Protein AF-A0A7S1WPF3-F1 (afdb_monomer_lite)

Sequence (287 aa):
RIVKAELFRTFATLKGFSKMAPYTVVEWQLANQPQREAARTSTDRRPGLSFQWHHTCREQPFPGENADTKVTFTVCNERLLGRWASPTVCGTACVPLDELLEGCKLPSGEISVRRARTLDLTLQKKTEDTGVLTIQAMIVRHETFFKDQREHLPLTQVDPEMFEKDVKRLGVSGGTAPFFRLQLRPEAVEGRSKDYFIGKDLSHARDEVDFYEHVLRSGRQPSGGGLDGLNRFMFHYAGVMSCEVEGSGRLDLLVMQNLRDKCEKLRMVDIKIGQQTAAAGWQGKSR

Foldseek 3Di:
DWFKKAWPDAPAPDVPPRFWFKKKWKWKDWAPDDIDTQDIFGTDRDDDRMGGGHDDTDDDDDPDPPGQMKMKMWMWTDHPPDDPDDTHTQFMFMDGVCVLCPVVDDDPDDFDWAKDDWDWTFGDDPHDGTIITIDIDIDTPPPVLDPPPPVPDPWQEDDLVQWDQAWEWDPDDPADWTKTFTFGDPVNPPVFHRRFKIWTFCVRCVLPRSVVVVLVVVCPDPPPDDCNVVSVVDWDWNTWYWHQYPPPGTTITGITTDQCGVHPDGDDDQDQDDPDRDDDPPPPRDD

Structure (mmCIF, N/CA/C/O backbone):
data_AF-A0A7S1WPF3-F1
#
_entry.id   AF-A0A7S1WPF3-F1
#
loop_
_atom_site.group_PDB
_atom_site.id
_atom_site.type_symbol
_atom_site.label_atom_id
_atom_site.label_alt_id
_atom_site.label_comp_id
_atom_site.label_asym_id
_atom_site.label_entity_id
_atom_site.label_seq_id
_atom_site.pdbx_PDB_ins_code
_atom_site.Cartn_x
_atom_site.Cartn_y
_atom_site.Cartn_z
_atom_site.occupancy
_atom_site.B_iso_or_equiv
_atom_site.auth_seq_id
_atom_site.auth_comp_id
_atom_site.auth_asym_id
_atom_site.auth_atom_id
_atom_site.pdbx_PDB_model_num
ATOM 1 N N . ARG A 1 1 ? -6.771 -4.526 7.602 1.00 93.38 1 ARG A N 1
ATOM 2 C CA . ARG A 1 1 ? -7.652 -3.549 6.917 1.00 93.38 1 ARG A CA 1
ATOM 3 C C . ARG A 1 1 ? -8.835 -3.239 7.819 1.00 93.38 1 ARG A C 1
ATOM 5 O O . ARG A 1 1 ? -9.475 -4.165 8.296 1.00 93.38 1 ARG A O 1
ATOM 12 N N . ILE A 1 2 ? -9.123 -1.963 8.041 1.00 97.31 2 ILE A N 1
ATOM 13 C CA . ILE A 1 2 ? -10.269 -1.474 8.811 1.00 97.31 2 ILE A CA 1
ATOM 14 C C . ILE A 1 2 ? -11.332 -1.060 7.797 1.00 97.31 2 ILE A C 1
ATOM 16 O O . ILE A 1 2 ? -11.085 -0.179 6.969 1.00 97.31 2 ILE A O 1
ATOM 20 N N . VAL A 1 3 ? -12.479 -1.735 7.795 1.00 96.88 3 VAL A N 1
ATOM 21 C CA . VAL A 1 3 ? -13.506 -1.546 6.764 1.00 96.88 3 VAL A CA 1
ATOM 22 C C . VAL A 1 3 ? -14.441 -0.416 7.176 1.00 96.88 3 VAL A C 1
ATOM 24 O O . VAL A 1 3 ? -14.459 0.630 6.521 1.00 96.88 3 VAL A O 1
ATOM 27 N N . LYS A 1 4 ? -15.166 -0.616 8.279 1.00 98.12 4 LYS A N 1
ATOM 28 C CA . LYS A 1 4 ? -16.195 0.293 8.790 1.00 98.12 4 LYS A CA 1
ATOM 29 C C . LYS A 1 4 ? -16.381 0.137 10.301 1.00 98.12 4 LYS A C 1
ATOM 31 O O . LYS A 1 4 ? -15.931 -0.857 10.862 1.00 98.12 4 LYS A O 1
ATOM 36 N N . ALA A 1 5 ? -17.060 1.090 10.929 1.00 98.50 5 ALA A N 1
ATOM 37 C CA . ALA A 1 5 ? -17.615 0.951 12.273 1.00 98.50 5 ALA A CA 1
ATOM 38 C C . ALA A 1 5 ? -19.062 1.440 12.309 1.00 98.50 5 ALA A C 1
ATOM 40 O O . ALA A 1 5 ? -19.401 2.421 11.646 1.00 98.50 5 ALA A O 1
ATOM 41 N N . GLU A 1 6 ? -19.879 0.801 13.135 1.00 98.38 6 GLU A N 1
ATOM 42 C CA . GLU A 1 6 ? -21.254 1.194 13.434 1.00 98.38 6 GLU A CA 1
ATOM 43 C C . GLU A 1 6 ? -21.379 1.396 14.945 1.00 98.38 6 GLU A C 1
ATOM 45 O O . GLU A 1 6 ? -21.259 0.448 15.714 1.00 98.38 6 GLU A O 1
ATOM 50 N N . LEU A 1 7 ? -21.558 2.640 15.391 1.00 98.00 7 LEU A N 1
ATOM 51 C CA . LEU A 1 7 ? -21.696 2.979 16.808 1.00 98.00 7 LEU A CA 1
ATOM 52 C C . LEU A 1 7 ? -23.170 2.974 17.221 1.00 98.00 7 LEU A C 1
ATOM 54 O O . LEU A 1 7 ? -24.036 3.425 16.478 1.00 98.00 7 LEU A O 1
ATOM 58 N N . PHE A 1 8 ? -23.466 2.538 18.442 1.00 97.75 8 PHE A N 1
ATOM 59 C CA . PHE A 1 8 ? -24.845 2.480 18.946 1.00 97.75 8 PHE A CA 1
ATOM 60 C C . PHE A 1 8 ? -25.354 3.824 19.475 1.00 97.75 8 PHE A C 1
ATOM 62 O O . PHE A 1 8 ? -26.551 4.011 19.681 1.00 97.75 8 PHE A O 1
ATOM 69 N N . ARG A 1 9 ? -24.452 4.786 19.699 1.00 94.81 9 ARG A N 1
ATOM 70 C CA . ARG A 1 9 ? -24.786 6.122 20.201 1.00 94.81 9 ARG A CA 1
ATOM 71 C C . ARG A 1 9 ? -23.762 7.165 19.782 1.00 94.81 9 ARG A C 1
ATOM 73 O O . ARG A 1 9 ? -22.643 6.849 19.379 1.00 94.81 9 ARG A O 1
ATOM 80 N N . THR A 1 10 ? -24.140 8.431 19.933 1.00 93.19 10 THR A N 1
ATOM 81 C CA . THR A 1 10 ? -23.219 9.555 19.756 1.00 93.19 10 THR A CA 1
ATOM 82 C C . THR A 1 10 ? -22.285 9.711 20.957 1.00 93.19 10 THR A C 1
ATOM 84 O O . THR A 1 10 ? -22.685 9.538 22.107 1.00 93.19 10 THR A O 1
ATOM 87 N N . PHE A 1 11 ? -21.040 10.089 20.677 1.00 91.00 11 PHE A N 1
ATOM 88 C CA . PHE A 1 11 ? -20.028 10.482 21.662 1.00 91.00 11 PHE A CA 1
ATOM 89 C C . PHE A 1 11 ? -19.613 11.952 21.483 1.00 91.00 11 PHE A C 1
ATOM 91 O O . PHE A 1 11 ? -18.536 12.365 21.924 1.00 91.00 11 PHE A O 1
ATOM 98 N N . ALA A 1 12 ? -20.450 12.752 20.815 1.00 84.81 12 ALA A N 1
ATOM 99 C CA . ALA A 1 12 ? -20.234 14.182 20.669 1.00 84.81 12 ALA A CA 1
ATOM 100 C C . ALA A 1 12 ? -20.426 14.877 22.026 1.00 84.81 12 ALA A C 1
ATOM 102 O O . ALA A 1 12 ? -21.453 14.727 22.684 1.00 84.81 12 ALA A O 1
ATOM 103 N N . THR A 1 13 ? -19.425 15.638 22.463 1.00 72.56 13 THR A N 1
ATOM 104 C CA . THR A 1 13 ? -19.404 16.258 23.798 1.00 72.56 13 THR A CA 1
ATOM 105 C C . THR A 1 13 ? -20.271 17.510 23.924 1.00 72.56 13 THR A C 1
ATOM 107 O O . THR A 1 13 ? -20.600 17.903 25.039 1.00 72.56 13 THR A O 1
ATOM 110 N N . LEU A 1 14 ? -20.643 18.151 22.813 1.00 72.56 14 LEU A N 1
ATOM 111 C CA . LEU A 1 14 ? -21.464 19.363 22.817 1.00 72.56 14 LEU A CA 1
ATOM 112 C C . LEU A 1 14 ? -22.907 19.011 22.451 1.00 72.56 14 LEU A C 1
ATOM 114 O O . LEU A 1 14 ? -23.206 18.689 21.299 1.00 72.56 14 LEU A O 1
ATOM 118 N N .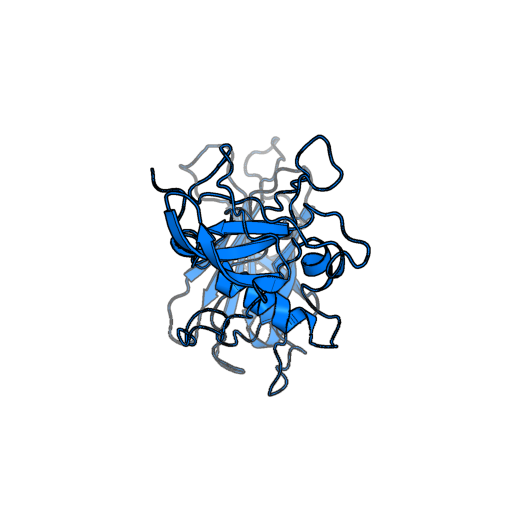 LYS A 1 15 ? -23.807 19.094 23.440 1.00 62.09 15 LYS A N 1
ATOM 119 C CA . LYS A 1 15 ? -25.258 18.998 23.221 1.00 62.09 15 LYS A CA 1
ATOM 120 C C . LYS A 1 15 ? -25.657 20.020 22.146 1.00 62.09 15 LYS A C 1
ATOM 122 O O . LYS A 1 15 ? -25.444 21.212 22.330 1.00 62.09 15 LYS A O 1
ATOM 127 N N . GLY A 1 16 ? -26.186 19.542 21.018 1.00 65.62 16 GLY A N 1
ATOM 128 C CA . GLY A 1 16 ? -26.617 20.374 19.883 1.00 65.62 16 GLY A CA 1
ATOM 129 C C . GLY A 1 16 ? -25.693 20.354 18.657 1.00 65.62 16 GLY A C 1
ATOM 130 O O . GLY A 1 16 ? -26.155 20.647 17.560 1.00 65.62 16 GLY A O 1
ATOM 131 N N . PHE A 1 17 ? -24.434 19.917 18.792 1.00 64.38 17 PHE A N 1
ATOM 132 C CA . PHE A 1 17 ? -23.513 19.718 17.663 1.00 64.38 17 PHE A CA 1
ATOM 133 C C . PHE A 1 17 ? -23.230 18.222 17.491 1.00 64.38 17 PHE A C 1
ATOM 135 O O . PHE A 1 17 ? -22.188 17.709 17.885 1.00 64.38 17 PHE A O 1
ATOM 142 N N . SER A 1 18 ? -24.188 17.504 16.903 1.00 64.12 18 SER A N 1
ATOM 143 C CA . SER A 1 18 ? -24.190 16.038 16.746 1.00 64.12 18 SER A CA 1
ATOM 144 C C . SER A 1 18 ? -23.178 15.488 15.732 1.00 64.12 18 SER A C 1
ATOM 146 O O . SER A 1 18 ? -23.242 14.310 15.375 1.00 64.12 18 SER A O 1
ATOM 148 N N . LYS A 1 19 ? -22.242 16.309 15.242 1.00 86.00 19 LYS A N 1
ATOM 149 C CA . LYS A 1 19 ? -21.265 15.869 14.246 1.00 86.00 19 LYS A CA 1
ATOM 150 C C . LYS A 1 19 ? -20.156 15.081 14.929 1.00 86.00 19 LYS A C 1
ATOM 152 O O . LYS A 1 19 ? -19.253 15.641 15.544 1.00 86.00 19 LYS A O 1
ATOM 157 N N . MET A 1 20 ? -20.267 13.766 14.811 1.00 92.44 20 MET A N 1
ATOM 158 C CA . MET A 1 20 ? -19.189 12.833 15.086 1.00 92.44 20 MET A CA 1
ATOM 159 C C . MET A 1 20 ? -18.084 13.005 14.037 1.00 92.44 20 MET A C 1
ATOM 161 O O . MET A 1 20 ? -18.343 13.306 12.872 1.00 92.44 20 MET A O 1
ATOM 165 N N . ALA A 1 21 ? -16.849 12.826 14.478 1.00 94.19 21 ALA A N 1
ATOM 166 C CA . ALA A 1 21 ? -15.645 12.850 13.674 1.00 94.19 21 ALA A CA 1
ATOM 167 C C . ALA A 1 21 ? -14.738 11.665 14.071 1.00 94.19 21 ALA A C 1
ATOM 169 O O . ALA A 1 21 ? -13.677 11.882 14.672 1.00 94.19 21 ALA A O 1
ATOM 170 N N . PRO A 1 22 ? -15.160 10.402 13.854 1.00 96.38 22 PRO A N 1
ATOM 171 C CA . PRO A 1 22 ? -14.417 9.266 14.362 1.00 96.38 22 PRO A CA 1
ATOM 172 C C . PRO A 1 22 ? -13.249 8.846 13.472 1.00 96.38 22 PRO A C 1
ATOM 174 O O . PRO A 1 22 ? -13.260 8.974 12.246 1.00 96.38 22 PRO A O 1
ATOM 177 N N . TYR A 1 23 ? -12.255 8.259 14.120 1.00 97.56 23 TYR A N 1
ATOM 178 C CA . TYR A 1 23 ? -11.145 7.541 13.514 1.00 97.56 23 TYR A CA 1
ATOM 179 C C . TYR A 1 23 ? -10.805 6.323 14.377 1.00 97.56 23 TYR A C 1
ATOM 181 O O . TYR A 1 23 ? -11.157 6.268 15.554 1.00 97.56 23 TYR A O 1
ATOM 189 N N . THR A 1 24 ? -10.104 5.354 13.801 1.00 98.38 24 THR A N 1
ATOM 190 C CA . THR A 1 24 ? -9.636 4.163 14.517 1.00 98.38 24 THR A CA 1
ATOM 191 C C . THR A 1 24 ? -8.121 4.209 14.652 1.00 98.38 24 THR A C 1
ATOM 193 O O . THR A 1 24 ? -7.422 4.478 13.673 1.00 98.38 24 THR A O 1
ATOM 196 N N . VAL A 1 25 ? -7.623 3.950 15.856 1.00 98.12 25 VAL A N 1
ATOM 197 C CA . VAL A 1 25 ? -6.211 3.673 16.144 1.00 98.12 25 VAL A CA 1
ATOM 198 C C . VAL A 1 25 ? -6.047 2.163 16.242 1.00 98.12 25 VAL A C 1
ATOM 200 O O . VAL A 1 25 ? -6.876 1.495 16.862 1.00 98.12 25 VAL A O 1
ATOM 203 N N . VAL A 1 26 ? -5.010 1.629 15.605 1.00 98.19 26 VAL A N 1
ATOM 204 C CA . VAL A 1 26 ? -4.642 0.215 15.687 1.00 98.19 26 VAL A CA 1
ATOM 205 C C . VAL A 1 26 ? -3.325 0.110 16.408 1.00 98.19 26 VAL A C 1
ATOM 207 O O . VAL A 1 26 ? -2.331 0.705 15.990 1.00 98.19 26 VAL A O 1
ATOM 210 N N . GLU A 1 27 ? -3.318 -0.687 17.456 1.00 97.88 27 GLU A N 1
ATOM 211 C CA . GLU A 1 27 ? -2.162 -0.917 18.292 1.00 97.88 27 GLU A CA 1
ATOM 212 C C . GLU A 1 27 ? -1.807 -2.397 18.248 1.00 97.88 27 GLU A C 1
ATOM 214 O O . GLU A 1 27 ? -2.673 -3.273 18.265 1.00 97.88 27 GLU A O 1
ATOM 219 N N . TRP A 1 28 ? -0.515 -2.666 18.135 1.00 95.50 28 TRP A N 1
ATOM 220 C CA . TRP A 1 28 ? 0.030 -4.003 17.987 1.00 95.50 28 TRP A CA 1
ATOM 221 C C . TRP A 1 28 ? 0.889 -4.329 19.197 1.00 95.50 28 TRP A C 1
ATOM 223 O O . TRP A 1 28 ? 1.768 -3.544 19.562 1.00 95.50 28 TRP A O 1
ATOM 233 N N . GLN A 1 29 ? 0.654 -5.489 19.799 1.00 96.06 29 GLN A N 1
ATOM 234 C CA . GLN A 1 29 ? 1.409 -5.965 20.947 1.00 96.06 29 GLN A CA 1
ATOM 235 C C . GLN A 1 29 ? 1.932 -7.368 20.653 1.00 96.06 29 GLN A C 1
ATOM 237 O O . GLN A 1 29 ? 1.165 -8.326 20.630 1.00 96.06 29 GLN A O 1
ATOM 242 N N . LEU A 1 30 ? 3.240 -7.476 20.413 1.00 93.31 30 LEU A N 1
ATOM 243 C CA . LEU A 1 30 ? 3.927 -8.766 20.352 1.00 93.31 30 LEU A CA 1
ATOM 244 C C . LEU A 1 30 ? 4.143 -9.301 21.773 1.00 93.31 30 LEU A C 1
ATOM 246 O O . LEU A 1 30 ? 4.268 -8.519 22.720 1.00 93.31 30 LEU A O 1
ATOM 250 N N . ALA A 1 31 ? 4.256 -10.623 21.903 1.00 90.94 31 ALA A N 1
ATOM 251 C CA . ALA A 1 31 ? 4.608 -11.258 23.168 1.00 90.94 31 ALA A CA 1
ATOM 252 C C . ALA A 1 31 ? 5.888 -10.624 23.748 1.00 90.94 31 ALA A C 1
ATOM 254 O O . ALA A 1 31 ? 6.905 -10.505 23.061 1.00 90.94 31 ALA A O 1
ATOM 255 N N . ASN A 1 32 ? 5.828 -10.204 25.014 1.00 90.25 32 ASN A N 1
ATOM 256 C CA . ASN A 1 32 ? 6.930 -9.565 25.746 1.00 90.25 32 ASN A CA 1
ATOM 257 C C . ASN A 1 32 ? 7.425 -8.217 25.183 1.00 90.25 32 ASN A C 1
ATOM 259 O O . ASN A 1 32 ? 8.500 -7.758 25.566 1.00 90.25 32 ASN A O 1
ATOM 263 N N . GLN A 1 33 ? 6.671 -7.563 24.295 1.00 92.44 33 GLN A N 1
ATOM 264 C CA . GLN A 1 33 ? 6.995 -6.221 23.807 1.00 92.44 33 GLN A CA 1
ATOM 265 C C . GLN A 1 33 ? 5.941 -5.200 24.244 1.00 92.44 33 GLN A C 1
ATOM 267 O O . GLN A 1 33 ? 4.772 -5.553 24.431 1.00 92.44 33 GLN A O 1
ATOM 272 N N . PRO A 1 34 ? 6.326 -3.920 24.404 1.00 94.12 34 PRO A N 1
ATOM 273 C CA . PRO A 1 34 ? 5.356 -2.869 24.656 1.00 94.12 34 PRO A CA 1
ATOM 274 C C . PRO A 1 34 ? 4.395 -2.733 23.472 1.00 94.12 34 PRO A C 1
ATOM 276 O O . PRO A 1 34 ? 4.770 -2.890 22.307 1.00 94.12 34 PRO A O 1
ATOM 279 N N . GLN A 1 35 ? 3.148 -2.401 23.790 1.00 95.12 35 GLN A N 1
ATOM 280 C CA . GLN A 1 35 ? 2.140 -2.046 22.803 1.00 95.12 35 GLN A CA 1
ATOM 281 C C . GLN A 1 35 ? 2.583 -0.796 22.031 1.00 95.12 35 GLN A C 1
ATOM 283 O O . GLN A 1 35 ? 3.055 0.178 22.622 1.00 95.12 35 GLN A O 1
ATOM 288 N N . ARG A 1 36 ? 2.440 -0.823 20.703 1.00 95.56 36 ARG A N 1
ATOM 289 C CA . ARG A 1 36 ? 2.807 0.291 19.817 1.00 95.56 36 ARG A CA 1
ATOM 290 C C . ARG A 1 36 ? 1.689 0.612 18.836 1.00 95.56 36 ARG A C 1
ATOM 292 O O . ARG A 1 36 ? 1.027 -0.297 18.341 1.00 95.56 36 ARG A O 1
ATOM 299 N N . GLU A 1 37 ? 1.527 1.884 18.491 1.00 96.38 37 GLU A N 1
ATOM 300 C CA . GLU A 1 37 ? 0.619 2.289 17.415 1.00 96.38 37 GLU A CA 1
ATOM 301 C C . GLU A 1 37 ? 1.155 1.787 16.064 1.00 96.38 37 GLU A C 1
ATOM 303 O O . GLU A 1 37 ? 2.255 2.139 15.637 1.00 96.38 37 GLU A O 1
ATOM 308 N N . ALA A 1 38 ? 0.375 0.942 15.394 1.00 94.00 38 ALA A N 1
ATOM 309 C CA . ALA A 1 38 ? 0.689 0.397 14.078 1.00 94.00 38 ALA A CA 1
ATOM 310 C C . ALA A 1 38 ? 0.066 1.226 12.947 1.00 94.00 38 ALA A C 1
ATOM 312 O O . ALA A 1 38 ? 0.636 1.320 11.857 1.00 94.00 38 ALA A O 1
ATOM 313 N N . ALA A 1 39 ? -1.116 1.805 13.180 1.00 95.88 39 ALA A N 1
ATOM 314 C CA . ALA A 1 39 ? -1.812 2.620 12.194 1.00 95.88 39 ALA A CA 1
ATOM 315 C C . ALA A 1 39 ? -2.893 3.506 12.821 1.00 95.88 39 ALA A C 1
ATOM 317 O O . ALA A 1 39 ? -3.413 3.227 13.900 1.00 95.88 39 ALA A O 1
ATOM 318 N N . ARG A 1 40 ? -3.310 4.516 12.055 1.00 96.12 40 ARG A N 1
ATOM 319 C CA . ARG A 1 40 ? -4.454 5.374 12.355 1.00 96.12 40 ARG A CA 1
ATOM 320 C C . ARG A 1 40 ? -5.229 5.675 11.073 1.00 96.12 40 ARG A C 1
ATOM 322 O O . ARG A 1 40 ? -4.638 6.085 10.074 1.00 96.12 40 ARG A O 1
ATOM 329 N N . THR A 1 41 ? -6.552 5.504 11.093 1.00 96.69 41 THR A N 1
ATOM 330 C CA . THR A 1 41 ? -7.400 5.886 9.951 1.00 96.69 41 THR A CA 1
ATOM 331 C C . THR A 1 41 ? -7.501 7.403 9.816 1.00 96.69 41 THR A C 1
ATOM 333 O O . THR A 1 41 ? -7.302 8.153 10.773 1.00 96.69 41 THR A O 1
ATOM 336 N N . SER A 1 42 ? -7.902 7.877 8.636 1.00 94.62 42 SER A N 1
ATOM 337 C CA . SER A 1 42 ? -8.408 9.245 8.514 1.00 94.62 42 SER A CA 1
ATOM 338 C C . SER A 1 42 ? -9.657 9.439 9.380 1.00 94.62 42 SER A C 1
ATOM 340 O O . SER A 1 42 ? -10.407 8.492 9.634 1.00 94.62 42 SER A O 1
ATOM 342 N N . THR A 1 43 ? -9.899 10.678 9.796 1.00 95.19 43 THR A N 1
ATOM 343 C CA . THR A 1 43 ? -11.157 11.067 10.433 1.00 95.19 43 THR A CA 1
ATOM 344 C C . THR A 1 43 ? -12.293 11.033 9.409 1.00 95.19 43 THR A C 1
ATOM 346 O O . THR A 1 43 ? -12.214 11.711 8.385 1.00 95.19 43 THR A O 1
ATOM 349 N N . ASP A 1 44 ? -13.355 10.278 9.684 1.00 95.06 44 ASP A N 1
ATOM 350 C CA . ASP A 1 44 ? -14.610 10.356 8.931 1.00 95.06 44 ASP A CA 1
ATOM 351 C C . ASP A 1 44 ? -15.465 11.474 9.534 1.00 95.06 44 ASP A C 1
ATOM 353 O O . ASP A 1 44 ? -15.607 11.540 10.746 1.00 95.06 44 ASP A O 1
ATOM 357 N N . ARG A 1 45 ? -15.995 12.390 8.722 1.00 93.44 45 ARG A N 1
ATOM 358 C CA . ARG A 1 45 ? -16.821 13.525 9.189 1.00 93.44 45 ARG A CA 1
ATOM 359 C C . ARG A 1 45 ? -18.234 13.495 8.615 1.00 93.44 45 ARG A C 1
ATOM 361 O O . ARG A 1 45 ? -18.953 14.495 8.692 1.00 93.44 45 ARG A O 1
ATOM 368 N N . ARG A 1 46 ? -18.623 12.380 7.991 1.00 92.19 46 ARG A N 1
ATOM 369 C CA . ARG A 1 46 ? -19.988 12.192 7.499 1.00 92.19 46 ARG A CA 1
ATOM 370 C C . ARG A 1 46 ? -20.970 12.153 8.676 1.00 92.19 46 ARG A C 1
ATOM 372 O O . ARG A 1 46 ? -20.618 11.676 9.755 1.00 92.19 46 ARG A O 1
ATOM 379 N N . PRO A 1 47 ? -22.197 12.665 8.494 1.00 90.94 47 PRO A N 1
ATOM 380 C CA . PRO A 1 47 ? -23.225 12.569 9.520 1.00 90.94 47 PRO A CA 1
ATOM 381 C C . PRO A 1 47 ? -23.651 11.109 9.733 1.00 90.94 47 PRO A C 1
ATOM 383 O O . PRO A 1 47 ? -23.644 10.312 8.797 1.00 90.94 47 PRO A O 1
ATOM 386 N N . GLY A 1 48 ? -24.079 10.786 10.954 1.00 93.00 48 GLY A N 1
ATOM 387 C CA . GLY A 1 48 ? -24.600 9.467 11.318 1.00 93.00 48 GLY A CA 1
ATOM 388 C C . GLY A 1 48 ? -23.720 8.728 12.324 1.00 93.00 48 GLY A C 1
ATOM 389 O O . GLY A 1 48 ? -22.870 9.326 12.984 1.00 93.00 48 GLY A O 1
ATOM 390 N N . LEU A 1 49 ? -23.979 7.427 12.461 1.00 96.25 49 LEU A N 1
ATOM 391 C CA . LEU A 1 49 ? -23.266 6.519 13.367 1.00 96.25 49 LEU A CA 1
ATOM 392 C C . LEU A 1 49 ? -22.575 5.358 12.631 1.00 96.25 49 LEU A C 1
ATOM 394 O O . LEU A 1 49 ? -22.009 4.481 13.273 1.00 96.25 49 LEU A O 1
ATOM 398 N N . SER A 1 50 ? -22.611 5.364 11.297 1.00 97.31 50 SER A N 1
ATOM 399 C CA . SER A 1 50 ? -21.952 4.384 10.433 1.00 97.31 50 SER A CA 1
ATOM 400 C C . SER A 1 50 ? -20.829 5.069 9.661 1.00 97.31 50 SER A C 1
ATOM 402 O O . SER A 1 50 ? -21.079 5.966 8.855 1.00 97.31 50 SER A O 1
ATOM 404 N N . PHE A 1 51 ? -19.600 4.618 9.876 1.00 97.38 51 PHE A N 1
ATOM 405 C CA . PHE A 1 51 ? -18.377 5.229 9.361 1.00 97.38 51 PHE A CA 1
ATOM 406 C C . PHE A 1 51 ? -17.614 4.213 8.526 1.00 97.38 51 PHE A C 1
ATOM 408 O O . PHE A 1 51 ? -17.543 3.045 8.892 1.00 97.38 51 PHE A O 1
ATOM 415 N N . GLN A 1 52 ? -17.031 4.634 7.407 1.00 96.56 52 GLN A N 1
ATOM 416 C CA . GLN A 1 52 ? -16.297 3.736 6.507 1.00 96.56 52 GLN A CA 1
ATOM 417 C C . GLN A 1 52 ? -14.944 4.342 6.167 1.00 96.56 52 GLN A C 1
ATOM 419 O O . GLN A 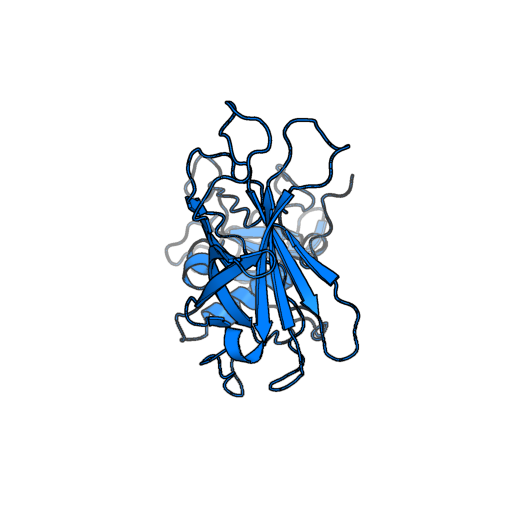1 52 ? -14.873 5.488 5.724 1.00 96.56 52 GLN A O 1
ATOM 424 N N . TRP A 1 53 ? -13.885 3.552 6.321 1.00 95.50 53 TRP A N 1
ATOM 425 C CA . TRP A 1 53 ? -12.516 4.001 6.064 1.00 95.50 53 TRP A CA 1
ATOM 426 C C . TRP A 1 53 ? -11.840 3.216 4.949 1.00 95.50 53 TRP A C 1
ATOM 428 O O . TRP A 1 53 ? -11.019 3.777 4.230 1.00 95.50 53 TRP A O 1
ATOM 438 N N . HIS A 1 54 ? -12.140 1.916 4.824 1.00 93.44 54 HIS A N 1
ATOM 439 C CA . HIS A 1 54 ? -11.412 0.993 3.944 1.00 93.44 54 HIS A CA 1
ATOM 440 C C . HIS A 1 54 ? -9.880 1.121 4.055 1.00 93.44 54 HIS A C 1
ATOM 442 O O . HIS A 1 54 ? -9.158 0.929 3.078 1.00 93.44 54 HIS A O 1
ATOM 448 N N . HIS A 1 55 ? -9.384 1.420 5.255 1.00 92.94 55 HIS A N 1
ATOM 449 C CA . HIS A 1 55 ? -7.987 1.732 5.513 1.00 92.94 55 HIS A CA 1
ATOM 450 C C . HIS A 1 55 ? -7.156 0.453 5.642 1.00 92.94 55 HIS A C 1
ATOM 452 O O . HIS A 1 55 ? -7.474 -0.436 6.437 1.00 92.94 55 HIS A O 1
ATOM 458 N N . THR A 1 56 ? -6.066 0.356 4.889 1.00 92.94 56 THR A N 1
ATOM 459 C CA . THR A 1 56 ? -5.094 -0.734 5.022 1.00 92.94 56 THR A CA 1
ATOM 460 C C . THR A 1 56 ? -3.926 -0.248 5.870 1.00 92.94 56 THR A C 1
ATOM 462 O O . THR A 1 56 ? -3.230 0.685 5.484 1.00 92.94 56 THR A O 1
ATOM 465 N N . CYS A 1 57 ? -3.743 -0.871 7.036 1.00 91.25 57 CYS A N 1
ATOM 466 C CA . CYS A 1 57 ? -2.604 -0.618 7.914 1.00 91.25 57 CYS A CA 1
ATOM 467 C C . CYS A 1 57 ? -1.299 -1.052 7.228 1.00 91.25 57 CYS A C 1
ATOM 469 O O . CYS A 1 57 ? -1.323 -1.958 6.393 1.00 91.25 57 CYS A O 1
ATOM 471 N N . ARG A 1 58 ? -0.171 -0.448 7.616 1.00 86.12 58 ARG A N 1
ATOM 472 C CA . ARG A 1 58 ? 1.165 -0.923 7.213 1.00 86.12 58 ARG A CA 1
ATOM 473 C C . ARG A 1 58 ? 1.385 -2.359 7.685 1.00 86.12 58 ARG A C 1
ATOM 475 O O . ARG A 1 58 ? 0.847 -2.731 8.734 1.00 86.12 58 ARG A O 1
ATOM 482 N N . GLU A 1 59 ? 2.177 -3.143 6.950 1.00 87.94 59 GLU A N 1
ATOM 483 C CA . GLU A 1 59 ? 2.474 -4.508 7.376 1.00 87.94 59 GLU A CA 1
ATOM 484 C C . GLU A 1 59 ? 3.112 -4.541 8.770 1.00 87.94 59 GLU A C 1
ATOM 486 O O . GLU A 1 59 ? 3.858 -3.644 9.169 1.00 87.94 59 GLU A O 1
ATOM 491 N N . GLN A 1 60 ? 2.777 -5.583 9.526 1.00 91.38 60 GLN A N 1
ATOM 492 C CA . GLN A 1 60 ? 3.392 -5.893 10.808 1.00 91.38 60 GLN A CA 1
ATOM 493 C C . GLN A 1 60 ? 4.050 -7.271 10.702 1.00 91.38 60 GLN A C 1
ATOM 495 O O . GLN A 1 60 ? 3.508 -8.136 10.008 1.00 91.38 60 GLN A O 1
ATOM 500 N N . PRO A 1 61 ? 5.199 -7.497 11.364 1.00 88.44 61 PRO A N 1
ATOM 501 C CA . PRO A 1 61 ? 5.812 -8.817 11.407 1.00 88.44 61 PRO A CA 1
ATOM 502 C C . PRO A 1 61 ? 4.839 -9.854 11.971 1.00 88.44 61 PRO A C 1
ATOM 504 O O . PRO A 1 61 ? 4.192 -9.607 12.990 1.00 88.44 61 PRO A O 1
ATOM 507 N N . PHE A 1 62 ? 4.767 -11.015 11.322 1.00 88.94 62 PHE A N 1
ATOM 508 C CA . PHE A 1 62 ? 4.027 -12.167 11.823 1.00 88.94 62 PHE A CA 1
ATOM 509 C C . PHE A 1 62 ? 4.991 -13.080 12.599 1.00 88.94 62 PHE A C 1
ATOM 511 O O . PHE A 1 62 ? 5.868 -13.677 11.975 1.00 88.94 62 PHE A O 1
ATOM 518 N N . PRO A 1 63 ? 4.876 -13.179 13.935 1.00 87.06 63 PRO A N 1
ATOM 519 C CA . PRO A 1 63 ? 5.787 -13.976 14.765 1.00 87.06 63 PRO A CA 1
ATOM 520 C C . PRO A 1 63 ? 5.579 -15.497 14.663 1.00 87.06 63 PRO A C 1
ATOM 522 O O . PRO A 1 63 ? 6.338 -16.245 15.274 1.00 87.06 63 PRO A O 1
ATOM 525 N N . GLY A 1 64 ? 4.581 -15.952 13.901 1.00 86.44 64 GLY A N 1
ATOM 526 C CA . GLY A 1 64 ? 4.140 -17.346 13.863 1.00 86.44 64 GLY A CA 1
ATOM 527 C C . GLY A 1 64 ? 2.831 -17.556 14.626 1.00 86.44 64 GLY A C 1
ATOM 528 O O . GLY A 1 64 ? 2.343 -16.650 15.302 1.00 86.44 64 GLY A O 1
ATOM 529 N N . GLU A 1 65 ? 2.258 -18.750 14.486 1.00 84.25 65 GLU A N 1
ATOM 530 C CA . GLU A 1 65 ? 1.040 -19.161 15.199 1.00 84.25 65 GLU A CA 1
ATOM 531 C C . GLU A 1 65 ? 1.310 -19.288 16.709 1.00 84.25 65 GLU A C 1
ATOM 533 O O . GLU A 1 65 ? 2.401 -19.700 17.113 1.00 84.25 65 GLU A O 1
ATOM 538 N N . ASN A 1 66 ? 0.317 -18.980 17.548 1.00 82.06 66 ASN A N 1
ATOM 539 C CA . ASN A 1 66 ? 0.364 -19.085 19.016 1.00 82.06 66 ASN A CA 1
ATOM 540 C C . ASN A 1 66 ? 1.398 -18.186 19.713 1.00 82.06 66 ASN A C 1
ATOM 542 O O . ASN A 1 66 ? 1.643 -18.318 20.914 1.00 82.06 66 ASN A O 1
ATOM 546 N N . ALA A 1 67 ? 2.007 -17.246 18.998 1.00 79.50 67 ALA A N 1
ATOM 547 C CA . ALA A 1 67 ? 2.705 -16.148 19.641 1.00 79.50 67 ALA A CA 1
ATOM 548 C C . ALA A 1 67 ? 1.627 -15.234 20.226 1.00 79.50 67 ALA A C 1
ATOM 550 O O . ALA A 1 67 ? 0.907 -14.651 19.424 1.00 79.50 67 ALA A O 1
ATOM 551 N N . ASP A 1 68 ? 1.509 -15.128 21.561 1.00 91.81 68 ASP A N 1
ATOM 552 C CA . ASP A 1 68 ? 0.529 -14.332 22.351 1.00 91.81 68 ASP A CA 1
ATOM 553 C C . ASP A 1 68 ? 0.481 -12.842 21.946 1.00 91.81 68 ASP A C 1
ATOM 555 O O . ASP A 1 68 ? 0.853 -11.925 22.675 1.00 91.81 68 ASP A O 1
ATOM 559 N N . THR A 1 69 ? 0.076 -12.612 20.707 1.00 94.56 69 THR A N 1
ATOM 560 C CA . THR A 1 69 ? 0.129 -11.364 19.974 1.00 94.56 69 THR A CA 1
ATOM 561 C C . THR A 1 69 ? -1.289 -10.881 19.878 1.00 94.56 69 THR A C 1
ATOM 563 O O . THR A 1 69 ? -2.180 -11.602 19.422 1.00 94.56 69 THR A O 1
ATOM 566 N N . LYS A 1 70 ? -1.497 -9.648 20.312 1.00 96.56 70 LYS A N 1
ATOM 567 C CA . LYS A 1 70 ? -2.819 -9.044 20.382 1.00 96.56 70 LYS A CA 1
ATOM 568 C C . LYS A 1 70 ? -2.842 -7.793 19.537 1.00 96.56 70 LYS A C 1
ATOM 570 O O . LYS A 1 70 ? -1.857 -7.053 19.446 1.00 96.56 70 LYS A O 1
ATOM 575 N N . VAL A 1 71 ? -3.989 -7.575 18.913 1.00 97.44 71 VAL A N 1
ATOM 576 C CA . VAL A 1 71 ? -4.259 -6.364 18.154 1.00 97.44 71 VAL A CA 1
ATOM 577 C C . VAL A 1 71 ? -5.409 -5.647 18.830 1.00 97.44 71 VAL A C 1
ATOM 579 O O . VAL A 1 71 ? -6.504 -6.194 18.973 1.00 97.44 71 VAL A O 1
ATOM 582 N N . THR A 1 72 ? -5.143 -4.416 19.244 1.00 98.25 72 THR A N 1
ATOM 583 C CA . THR A 1 72 ? -6.127 -3.552 19.885 1.00 98.25 72 THR A CA 1
ATOM 584 C C . THR A 1 72 ? -6.585 -2.504 18.886 1.00 98.25 72 THR A C 1
ATOM 586 O O . THR A 1 72 ? -5.783 -1.842 18.228 1.00 98.25 72 THR A O 1
ATOM 589 N N . PHE A 1 73 ? -7.895 -2.343 18.775 1.00 98.44 73 PHE A N 1
ATOM 590 C CA . PHE A 1 73 ? -8.542 -1.349 17.939 1.00 98.44 73 PHE A CA 1
ATOM 591 C C . PHE A 1 73 ? -9.295 -0.382 18.838 1.00 98.44 73 PHE A C 1
ATOM 593 O O . PHE A 1 73 ? -10.217 -0.787 19.541 1.00 98.44 73 PHE A O 1
ATOM 600 N N . THR A 1 74 ? -8.943 0.898 18.789 1.00 98.62 74 THR A N 1
ATOM 601 C CA . THR A 1 74 ? -9.605 1.938 19.581 1.00 98.62 74 THR A CA 1
ATOM 602 C C . THR A 1 74 ? -10.262 2.947 18.652 1.00 98.62 74 THR A C 1
ATOM 604 O O . THR A 1 74 ? -9.584 3.657 17.906 1.00 98.62 74 THR A O 1
ATOM 607 N N . VAL A 1 75 ? -11.593 3.034 18.699 1.00 98.44 75 VAL A N 1
ATOM 608 C CA . VAL A 1 75 ? -12.351 4.056 17.971 1.00 98.44 75 VAL A CA 1
ATOM 609 C C . VAL A 1 75 ? -12.414 5.314 18.825 1.00 98.44 75 VAL A C 1
ATOM 611 O O . VAL A 1 75 ? -12.914 5.305 19.949 1.00 98.44 75 VAL A O 1
ATOM 614 N N . CYS A 1 76 ? -11.925 6.417 18.275 1.00 97.38 76 CYS A N 1
ATOM 615 C CA . CYS A 1 76 ? -11.830 7.718 18.918 1.00 97.38 76 CYS A CA 1
ATOM 616 C C . CYS A 1 76 ? -12.641 8.748 18.138 1.00 97.38 76 CYS A C 1
ATOM 618 O O . CYS A 1 76 ? -12.651 8.724 16.915 1.00 97.38 76 CYS A O 1
ATOM 620 N N . ASN A 1 77 ? -13.268 9.689 18.837 1.00 94.81 77 ASN A N 1
ATOM 621 C CA . ASN A 1 77 ? -13.925 10.853 18.255 1.00 94.81 77 ASN A CA 1
ATOM 622 C C . ASN A 1 77 ? -13.023 12.088 18.405 1.00 94.81 77 ASN A C 1
ATOM 624 O O . ASN A 1 77 ? -12.638 12.443 19.527 1.00 94.81 77 ASN A O 1
ATOM 628 N N . GLU A 1 78 ? -12.687 12.734 17.287 1.00 91.88 78 GLU A N 1
ATOM 629 C CA . GLU A 1 78 ? -11.938 13.994 17.270 1.00 91.88 78 GLU A CA 1
ATOM 630 C C . GLU A 1 78 ? -12.784 15.112 17.908 1.00 91.88 78 GLU A C 1
ATOM 632 O O . GLU A 1 78 ? -13.987 15.222 17.664 1.00 91.88 78 GLU A O 1
ATOM 637 N N . ARG A 1 79 ? -12.175 15.951 18.757 1.00 83.25 79 ARG A N 1
ATOM 638 C CA . ARG A 1 79 ? -12.872 17.099 19.356 1.00 83.25 79 ARG A CA 1
ATOM 639 C C . ARG A 1 79 ? -12.766 18.329 18.455 1.00 83.25 79 ARG A C 1
ATOM 641 O O . ARG A 1 79 ? -11.704 18.640 17.930 1.00 83.25 79 ARG A O 1
ATOM 648 N N . LEU A 1 80 ? -13.872 19.069 18.349 1.00 69.25 80 LEU A N 1
ATOM 649 C CA . LEU A 1 80 ? -13.990 20.298 17.549 1.00 69.25 80 LEU A CA 1
ATOM 650 C C . LEU A 1 80 ? -13.109 21.461 18.050 1.00 69.25 80 LEU A C 1
ATOM 652 O O . LEU A 1 80 ? -12.760 22.331 17.261 1.00 69.25 80 LEU A O 1
ATOM 656 N N . LEU A 1 81 ? -12.722 21.480 19.332 1.00 67.06 81 LEU A N 1
ATOM 657 C CA . LEU A 1 81 ? -11.999 22.598 19.968 1.00 67.06 81 LEU A CA 1
ATOM 658 C C . LEU A 1 81 ? -10.468 22.585 19.748 1.00 67.06 81 LEU A C 1
ATOM 660 O O . LEU A 1 81 ? -9.720 23.209 20.498 1.00 67.06 81 LEU A O 1
ATOM 664 N N . GLY A 1 82 ? -9.989 21.908 18.702 1.00 57.66 82 GLY A N 1
ATOM 665 C CA . GLY A 1 82 ? -8.581 21.934 18.296 1.00 57.66 82 GLY A CA 1
ATOM 666 C C . GLY A 1 82 ? -7.644 21.066 19.149 1.00 57.66 82 GLY A C 1
ATOM 667 O O . GLY A 1 82 ? -8.062 20.373 20.073 1.00 57.66 82 GLY A O 1
ATOM 668 N N . ARG A 1 83 ? -6.347 21.099 18.802 1.00 61.44 83 ARG A N 1
ATOM 669 C CA . ARG A 1 83 ? -5.267 20.172 19.227 1.00 61.44 83 ARG A CA 1
ATOM 670 C C . ARG A 1 83 ? -5.036 20.008 20.742 1.00 61.44 83 ARG A C 1
ATOM 672 O O . ARG A 1 83 ? -4.219 19.182 21.127 1.00 61.44 83 ARG A O 1
ATOM 679 N N . TRP A 1 84 ? -5.712 20.781 21.585 1.00 70.38 84 TRP A N 1
ATOM 680 C CA . TRP A 1 84 ? -5.469 20.845 23.030 1.00 70.38 84 TRP A CA 1
ATOM 681 C C . TRP A 1 84 ? -6.325 19.880 23.850 1.00 70.38 84 TRP A C 1
ATOM 683 O O . TRP A 1 84 ? -6.041 19.652 25.022 1.00 70.38 84 TRP A O 1
ATOM 693 N N . ALA A 1 85 ? -7.378 19.313 23.259 1.00 77.88 85 ALA A N 1
ATOM 694 C CA . ALA A 1 85 ? -8.245 18.374 23.952 1.00 77.88 85 ALA A CA 1
ATOM 695 C C . ALA A 1 85 ? -7.928 16.935 23.541 1.00 77.88 85 ALA A C 1
ATOM 697 O O . ALA A 1 85 ? -7.820 16.628 22.352 1.00 77.88 85 ALA A O 1
ATOM 698 N N . SER A 1 86 ? -7.843 16.039 24.525 1.00 85.81 86 SER A N 1
ATOM 699 C CA . SER A 1 86 ? -7.710 14.614 24.251 1.00 85.81 86 SER A CA 1
ATOM 700 C C . SER A 1 86 ? -8.942 14.094 23.491 1.00 85.81 86 SER A C 1
ATOM 702 O O . SER A 1 86 ? -10.080 14.514 23.757 1.00 85.81 86 SER A O 1
ATOM 704 N N . PRO A 1 87 ? -8.739 13.201 22.510 1.00 92.94 87 PRO A N 1
ATOM 705 C CA . PRO A 1 87 ? -9.833 12.588 21.773 1.00 92.94 87 PRO A CA 1
ATOM 706 C C . PRO A 1 87 ? -10.740 11.787 22.712 1.00 92.94 87 PRO A C 1
ATOM 708 O O . PRO A 1 87 ? -10.313 11.266 23.742 1.00 92.94 87 PRO A O 1
ATOM 711 N N . THR A 1 88 ? -12.023 11.689 22.365 1.00 94.00 88 THR A N 1
ATOM 712 C CA . THR A 1 88 ? -12.987 10.930 23.174 1.00 94.00 88 THR A CA 1
ATOM 713 C C . THR A 1 88 ? -13.046 9.490 22.685 1.00 94.00 88 THR A C 1
ATOM 715 O O . THR A 1 88 ? -13.521 9.238 21.582 1.00 94.00 88 THR A O 1
ATOM 718 N N . VAL A 1 89 ? -12.599 8.537 23.505 1.00 96.88 89 VAL A N 1
ATOM 719 C CA . VAL A 1 89 ? -12.716 7.104 23.189 1.00 96.88 89 VAL A CA 1
ATOM 720 C C . VAL A 1 89 ? -14.195 6.722 23.098 1.00 96.88 89 VAL A C 1
ATOM 722 O O . VAL A 1 89 ? -14.960 6.950 24.041 1.00 96.88 89 VAL A O 1
ATOM 725 N N . CYS A 1 90 ? -14.597 6.177 21.955 1.00 97.56 90 CYS A N 1
ATOM 726 C CA . CYS A 1 90 ? -15.940 5.664 21.691 1.00 97.56 90 CYS A CA 1
ATOM 727 C C . CYS A 1 90 ? -16.059 4.220 22.179 1.00 97.56 90 CYS A C 1
ATOM 729 O O . CYS A 1 90 ? -17.008 3.913 22.890 1.00 97.56 90 CYS A O 1
ATOM 731 N N . GLY A 1 91 ? -15.051 3.396 21.887 1.00 98.38 91 GLY A N 1
ATOM 732 C CA . GLY A 1 91 ? -14.935 2.017 22.347 1.00 98.38 91 GLY A CA 1
ATOM 733 C C . GLY A 1 91 ? -13.648 1.364 21.847 1.00 98.38 91 GLY A C 1
ATOM 734 O O . GLY A 1 91 ? -12.985 1.893 20.949 1.00 98.38 91 GLY A O 1
ATOM 735 N N . THR A 1 92 ? -13.314 0.224 22.437 1.00 98.56 92 THR A N 1
ATOM 736 C CA . THR A 1 92 ? -12.109 -0.556 22.157 1.00 98.56 92 THR A CA 1
ATOM 737 C C . THR A 1 92 ? -12.480 -2.021 21.948 1.00 98.56 92 THR A C 1
ATOM 739 O O . THR A 1 92 ? -13.359 -2.539 22.631 1.00 98.56 92 THR A O 1
ATOM 742 N N . ALA A 1 93 ? -11.802 -2.686 21.019 1.00 98.56 93 ALA A N 1
ATOM 743 C CA . ALA A 1 93 ? -11.829 -4.135 20.856 1.00 98.56 93 ALA A CA 1
ATOM 744 C C . ALA A 1 93 ? -10.392 -4.666 20.869 1.00 98.56 93 ALA A C 1
ATOM 746 O O . ALA A 1 93 ? -9.500 -4.037 20.300 1.00 98.56 93 ALA A O 1
ATOM 747 N N . CYS A 1 94 ? -10.162 -5.808 21.509 1.00 97.81 94 CYS A N 1
ATOM 748 C CA . CYS A 1 94 ? -8.866 -6.481 21.537 1.00 97.81 94 CYS A CA 1
ATOM 749 C C . CYS A 1 94 ? -9.069 -7.935 21.130 1.00 97.81 94 CYS A C 1
ATOM 751 O O . CYS A 1 94 ? -9.990 -8.584 21.619 1.00 97.81 94 CYS A O 1
ATOM 753 N N . VAL A 1 95 ? -8.236 -8.419 20.214 1.00 97.25 95 VAL A N 1
ATOM 754 C CA . VAL A 1 95 ? -8.385 -9.744 19.613 1.00 97.25 95 VAL A CA 1
ATOM 755 C C . VAL A 1 95 ? -7.008 -10.388 19.416 1.00 97.25 95 VAL A C 1
ATOM 757 O O . VAL A 1 95 ? -6.061 -9.695 19.011 1.00 97.25 95 VAL A O 1
ATOM 760 N N . PRO A 1 96 ? -6.852 -11.689 19.719 1.00 96.25 96 PRO A N 1
ATOM 761 C CA . PRO A 1 96 ? -5.645 -12.435 19.389 1.00 96.25 96 PRO A CA 1
ATOM 762 C C . PRO A 1 96 ? -5.390 -12.456 17.880 1.00 96.25 96 PRO A C 1
ATOM 764 O O . PRO A 1 96 ? -6.313 -12.550 17.070 1.00 96.25 96 PRO A O 1
ATOM 767 N N . LEU A 1 97 ? -4.121 -12.406 17.482 1.00 94.50 97 LEU A N 1
ATOM 768 C CA . LEU A 1 97 ? -3.752 -12.421 16.069 1.00 94.50 97 LEU A CA 1
ATOM 769 C C . LEU A 1 97 ? -4.185 -13.711 15.355 1.00 94.50 97 LEU A C 1
ATOM 771 O O . LEU A 1 97 ? -4.579 -13.657 14.192 1.00 94.50 97 LEU A O 1
ATOM 775 N N . ASP A 1 98 ? -4.158 -14.848 16.048 1.00 92.75 98 ASP A N 1
ATOM 776 C CA . ASP A 1 98 ? -4.564 -16.135 15.476 1.00 92.75 98 ASP A CA 1
ATOM 777 C C . ASP A 1 98 ? -6.059 -16.165 15.129 1.00 92.75 98 ASP A C 1
ATOM 779 O O . ASP A 1 98 ? -6.440 -16.698 14.090 1.00 92.75 98 ASP A O 1
ATOM 783 N N . GLU A 1 99 ? -6.901 -15.518 15.939 1.00 94.06 99 GLU A N 1
ATOM 784 C CA . GLU A 1 99 ? -8.332 -15.366 15.651 1.00 94.06 99 GLU A CA 1
ATOM 785 C C . GLU A 1 99 ? -8.550 -14.465 14.427 1.00 94.06 99 GLU A C 1
ATOM 787 O O . GLU A 1 99 ? -9.335 -14.786 13.535 1.00 94.06 99 GLU A O 1
ATOM 792 N N . LEU A 1 100 ? -7.787 -13.369 14.316 1.00 93.44 100 LEU A N 1
ATOM 793 C CA . LEU A 1 100 ? -7.823 -12.503 13.132 1.00 93.44 100 LEU A CA 1
ATOM 794 C C . LEU A 1 100 ? -7.441 -13.229 11.842 1.00 93.44 100 LEU A C 1
ATOM 796 O O . LEU A 1 100 ? -7.937 -12.884 10.766 1.00 93.44 100 LEU A O 1
ATOM 800 N N . LEU A 1 101 ? -6.515 -14.177 11.945 1.00 93.12 101 LEU A N 1
ATOM 801 C CA . LEU A 1 101 ? -5.969 -14.941 10.830 1.00 93.12 101 LEU A CA 1
ATOM 802 C C . LEU A 1 101 ? -6.622 -16.317 10.685 1.00 93.12 101 LEU A C 1
ATOM 804 O O . LEU A 1 101 ? -6.142 -17.129 9.894 1.00 93.12 101 LEU A O 1
ATOM 808 N N . GLU A 1 102 ? -7.727 -16.584 11.379 1.00 90.62 102 GLU A N 1
ATOM 809 C CA . GLU A 1 102 ? -8.408 -17.870 11.308 1.00 90.62 102 GLU A CA 1
ATOM 810 C C . GLU A 1 102 ? -8.761 -18.225 9.848 1.00 90.62 102 GLU A C 1
ATOM 812 O O . GLU A 1 102 ? -9.341 -17.436 9.095 1.00 90.62 102 GLU A O 1
ATOM 817 N N . GLY A 1 103 ? -8.355 -19.424 9.419 1.00 83.25 103 GLY A N 1
ATOM 818 C CA . GLY A 1 103 ? -8.511 -19.893 8.037 1.00 83.25 103 GLY A CA 1
ATOM 819 C C . GLY A 1 103 ? -7.427 -19.411 7.060 1.00 83.25 103 GLY A C 1
ATOM 820 O O . GLY A 1 103 ? -7.381 -19.887 5.925 1.00 83.25 103 GLY A O 1
ATOM 821 N N . CYS A 1 104 ? -6.507 -18.539 7.481 1.00 84.19 104 CYS A N 1
ATOM 822 C CA . CYS A 1 104 ? -5.341 -18.121 6.697 1.00 84.19 104 CYS A CA 1
ATOM 823 C C . CYS A 1 104 ? -4.117 -19.001 6.967 1.00 84.19 104 CYS A C 1
ATOM 825 O O . CYS A 1 104 ? -3.098 -18.522 7.461 1.00 84.19 104 CYS A O 1
ATOM 827 N N . LYS A 1 105 ? -4.174 -20.283 6.599 1.00 78.00 105 LYS A N 1
ATOM 828 C CA . LYS A 1 105 ? -2.960 -21.115 6.601 1.00 78.00 105 LYS A CA 1
ATOM 829 C C . LYS A 1 105 ? -2.047 -20.697 5.447 1.00 78.00 105 LYS A C 1
ATOM 831 O O . LYS A 1 105 ? -2.512 -20.567 4.311 1.00 78.00 105 LYS A O 1
ATOM 836 N N . LEU A 1 106 ? -0.760 -20.494 5.727 1.00 68.12 106 LEU A N 1
ATOM 837 C CA . LEU A 1 106 ? 0.257 -20.274 4.698 1.00 68.12 106 LEU A CA 1
ATOM 838 C C . LEU A 1 106 ? 0.676 -21.634 4.115 1.00 68.12 106 LEU A C 1
ATOM 840 O O . LEU A 1 106 ? 1.326 -22.406 4.820 1.00 68.12 106 LEU A O 1
ATOM 844 N N . PRO A 1 107 ? 0.320 -21.973 2.862 1.00 62.06 107 PRO A N 1
ATOM 845 C CA . PRO A 1 107 ? 0.867 -23.163 2.226 1.00 62.06 107 PRO A CA 1
ATOM 846 C C . PRO A 1 107 ? 2.377 -22.996 2.026 1.00 62.06 107 PRO A C 1
ATOM 848 O O . PRO A 1 107 ? 2.880 -21.899 1.768 1.00 62.06 107 PRO A O 1
ATOM 851 N N . SER A 1 108 ? 3.116 -24.095 2.147 1.00 62.31 108 SER A N 1
ATOM 852 C CA . SER A 1 108 ? 4.550 -24.107 1.883 1.00 62.31 108 SER A CA 1
ATOM 853 C C . SER A 1 108 ? 4.818 -23.892 0.392 1.00 62.31 108 SER A C 1
ATOM 855 O O . SER A 1 108 ? 4.359 -24.687 -0.422 1.00 62.31 108 SER A O 1
ATOM 857 N N . GLY A 1 109 ? 5.616 -22.878 0.046 1.00 59.66 109 GLY A N 1
ATOM 858 C CA . GLY A 1 109 ? 6.341 -22.843 -1.233 1.00 59.66 109 GLY A CA 1
ATOM 859 C C . GLY A 1 109 ? 5.815 -21.913 -2.329 1.00 59.66 109 GLY A C 1
ATOM 860 O O . GLY A 1 109 ? 6.452 -21.856 -3.371 1.00 59.66 109 GLY A O 1
ATOM 861 N N . GLU A 1 110 ? 4.733 -21.159 -2.113 1.00 59.12 110 GLU A N 1
ATOM 862 C CA . GLU A 1 110 ? 4.259 -20.167 -3.093 1.00 59.12 110 GLU A CA 1
ATOM 863 C C . GLU A 1 110 ? 3.994 -18.792 -2.468 1.00 59.12 110 GLU A C 1
ATOM 865 O O . GLU A 1 110 ? 3.502 -18.679 -1.333 1.00 59.12 110 GLU A O 1
ATOM 870 N N . ILE A 1 111 ? 4.256 -17.747 -3.265 1.00 57.47 111 ILE A N 1
ATOM 871 C CA . ILE A 1 111 ? 3.838 -16.367 -3.011 1.00 57.47 111 ILE A CA 1
ATOM 872 C C . ILE A 1 111 ? 2.326 -16.374 -2.826 1.00 57.47 111 ILE A C 1
ATOM 874 O O . ILE A 1 111 ? 1.544 -16.467 -3.770 1.00 57.47 111 ILE A O 1
ATOM 878 N N . SER A 1 112 ? 1.901 -16.285 -1.573 1.00 67.81 112 SER A N 1
ATOM 879 C CA . SER A 1 112 ? 0.495 -16.344 -1.225 1.00 67.81 112 SER A CA 1
ATOM 880 C C . SER A 1 112 ? 0.132 -15.136 -0.378 1.00 67.81 112 SER A C 1
ATOM 882 O O . SER A 1 112 ? 0.595 -14.943 0.747 1.00 67.81 112 SER A O 1
ATOM 884 N N . VAL A 1 113 ? -0.725 -14.293 -0.953 1.00 76.62 113 VAL A N 1
ATOM 885 C CA . VAL A 1 113 ? -1.559 -13.374 -0.184 1.00 76.62 113 VAL A CA 1
ATOM 886 C C . VAL A 1 113 ? -2.804 -14.157 0.196 1.00 76.62 113 VAL A C 1
ATOM 888 O O . VAL A 1 113 ? -3.599 -14.533 -0.670 1.00 76.62 113 VAL A O 1
ATOM 891 N N . ARG A 1 114 ? -2.998 -14.408 1.488 1.00 81.81 114 ARG A N 1
ATOM 892 C CA . ARG A 1 114 ? -4.238 -14.996 1.999 1.00 81.81 114 ARG A CA 1
ATOM 893 C C . ARG A 1 114 ? -5.005 -13.929 2.755 1.00 81.81 114 ARG A C 1
ATOM 895 O O . ARG A 1 114 ? -4.469 -13.250 3.627 1.00 81.81 114 ARG A O 1
ATOM 902 N N . ARG A 1 115 ? -6.264 -13.744 2.367 1.00 85.56 115 ARG A N 1
ATOM 903 C CA . ARG A 1 115 ? -7.182 -12.825 3.035 1.00 85.56 115 ARG A CA 1
ATOM 904 C C . ARG A 1 115 ? -8.033 -13.631 3.994 1.00 85.56 115 ARG A C 1
ATOM 906 O O . ARG A 1 115 ? -8.645 -14.611 3.573 1.00 85.56 115 ARG A O 1
ATOM 913 N N . ALA A 1 116 ? -8.095 -13.181 5.237 1.00 87.12 116 ALA A N 1
ATOM 914 C CA . ALA A 1 116 ? -9.031 -13.730 6.195 1.00 87.12 116 ALA A CA 1
ATOM 915 C C . ALA A 1 116 ? -10.452 -13.316 5.811 1.00 87.12 116 ALA A C 1
ATOM 917 O O . ALA A 1 116 ? -10.675 -12.357 5.048 1.00 87.12 116 ALA A O 1
ATOM 918 N N . ARG A 1 117 ? -11.423 -14.028 6.386 1.00 90.88 117 ARG A N 1
ATOM 919 C CA . ARG A 1 117 ? -12.798 -13.543 6.407 1.00 90.88 117 ARG A CA 1
ATOM 920 C C . ARG A 1 117 ? -12.858 -12.185 7.102 1.00 90.88 117 ARG A C 1
ATOM 922 O O . ARG A 1 117 ? -11.989 -11.810 7.889 1.00 90.88 117 ARG A O 1
ATOM 929 N N . THR A 1 118 ? -13.891 -11.432 6.774 1.00 95.38 118 THR A N 1
ATOM 930 C CA . THR A 1 118 ? -14.218 -10.233 7.532 1.00 95.38 118 THR A CA 1
ATOM 931 C C . THR A 1 118 ? -14.701 -10.637 8.923 1.00 95.38 118 THR A C 1
ATOM 933 O O . THR A 1 118 ? -15.448 -11.605 9.052 1.00 95.38 118 THR A O 1
ATOM 936 N N . LEU A 1 119 ? -14.254 -9.906 9.941 1.00 96.94 119 LEU A N 1
ATOM 937 C CA . LEU A 1 119 ? -14.634 -10.103 11.335 1.00 96.94 119 LEU A CA 1
ATOM 938 C C . LEU A 1 119 ? -15.285 -8.832 11.866 1.00 96.94 119 LEU A C 1
ATOM 940 O O . LEU A 1 119 ? -14.794 -7.729 11.613 1.00 96.94 119 LEU A O 1
ATOM 944 N N . ASP A 1 120 ? -16.368 -9.015 12.609 1.00 98.12 120 ASP A N 1
ATOM 945 C CA . ASP A 1 120 ? -17.078 -7.958 13.313 1.00 98.12 120 ASP A CA 1
ATOM 946 C C . ASP A 1 120 ? -16.716 -8.035 14.794 1.00 98.12 120 ASP A C 1
ATOM 948 O O . ASP A 1 120 ? -17.039 -9.003 15.479 1.00 98.12 120 ASP A O 1
ATOM 952 N N . LEU A 1 121 ? -16.004 -7.020 15.275 1.00 98.31 121 LEU A N 1
ATOM 953 C CA . LEU A 1 121 ? -15.563 -6.930 16.659 1.00 98.31 121 LEU A CA 1
ATOM 954 C C . LEU A 1 121 ? -16.493 -6.015 17.448 1.00 98.31 121 LEU A C 1
ATOM 956 O O . LEU A 1 121 ? -16.685 -4.854 17.077 1.00 98.31 121 LEU A O 1
ATOM 960 N N . THR A 1 122 ? -17.019 -6.497 18.569 1.00 98.56 122 THR A N 1
ATOM 961 C CA . THR A 1 122 ? -17.786 -5.660 19.496 1.00 98.56 122 THR A CA 1
ATOM 962 C C . THR A 1 122 ? -16.870 -4.637 20.162 1.00 98.56 122 THR A C 1
ATOM 964 O O . THR A 1 122 ? -15.873 -4.983 20.794 1.00 98.56 122 THR A O 1
ATOM 967 N N . LEU A 1 123 ? -17.207 -3.357 20.027 1.00 98.69 123 LEU A N 1
ATOM 968 C CA . LEU A 1 123 ? -16.495 -2.257 20.666 1.00 98.69 123 LEU A CA 1
ATOM 969 C C . LEU A 1 123 ? -17.023 -2.056 22.079 1.00 98.69 123 LEU A C 1
ATOM 971 O O . LEU A 1 123 ? -18.199 -1.742 22.259 1.00 98.69 123 LEU A O 1
ATOM 975 N N . GLN A 1 124 ? -16.145 -2.116 23.072 1.00 98.38 124 GLN A N 1
ATOM 976 C CA . GLN A 1 124 ? -16.515 -1.932 24.470 1.00 98.38 124 GLN A CA 1
ATOM 977 C C . GLN A 1 124 ? -15.920 -0.658 25.054 1.00 98.38 124 GLN A C 1
ATOM 979 O O . GLN A 1 124 ? -14.782 -0.279 24.775 1.00 98.38 124 GLN A O 1
ATOM 984 N N . LYS A 1 125 ? -16.684 0.014 25.912 1.00 97.31 125 LYS A N 1
ATOM 985 C CA . LYS A 1 125 ? -16.188 1.114 26.739 1.00 97.31 125 LYS A CA 1
ATOM 986 C C . LYS A 1 125 ? -16.562 0.840 28.184 1.00 97.31 125 LYS A C 1
ATOM 988 O O . LYS A 1 125 ? -17.732 0.922 28.552 1.00 97.31 125 LYS A O 1
ATOM 993 N N . LYS A 1 126 ? -15.550 0.560 29.011 1.00 94.94 126 LYS A N 1
ATOM 994 C CA . LYS A 1 126 ? -15.714 -0.013 30.356 1.00 94.94 126 LYS A CA 1
ATOM 995 C C . LYS A 1 126 ? -16.344 -1.407 30.262 1.00 94.94 126 LYS A C 1
ATOM 997 O O . LYS A 1 126 ? -15.621 -2.359 30.024 1.00 94.94 126 LYS A O 1
ATOM 1002 N N . THR A 1 127 ? -17.660 -1.508 30.400 1.00 95.38 127 THR A N 1
ATOM 1003 C CA . THR A 1 127 ? -18.422 -2.768 30.381 1.00 95.38 127 THR A CA 1
ATOM 1004 C C . THR A 1 127 ? -19.628 -2.699 29.446 1.00 95.38 127 THR A C 1
ATOM 1006 O O . THR A 1 127 ? -20.475 -3.582 29.471 1.00 95.38 127 THR A O 1
ATOM 1009 N N . GLU A 1 128 ? -19.758 -1.613 28.685 1.00 97.88 128 GLU A N 1
ATOM 1010 C CA . GLU A 1 128 ? -20.888 -1.386 27.793 1.00 97.88 128 GLU A CA 1
ATOM 1011 C C . GLU A 1 128 ? -20.448 -1.568 26.344 1.00 97.88 128 GLU A C 1
ATOM 1013 O O . GLU A 1 128 ? -19.422 -1.014 25.929 1.00 97.88 128 GLU A O 1
ATOM 1018 N N . ASP A 1 129 ? -21.261 -2.285 25.577 1.00 98.44 129 ASP A N 1
ATOM 1019 C CA . ASP A 1 129 ? -21.111 -2.382 24.134 1.00 98.44 129 ASP A CA 1
ATOM 1020 C C . ASP A 1 129 ? -21.524 -1.055 23.488 1.00 98.44 129 ASP A C 1
ATOM 1022 O O . ASP A 1 129 ? -22.590 -0.492 23.733 1.00 98.44 129 ASP A O 1
ATOM 1026 N N . THR A 1 130 ? -20.639 -0.517 22.663 1.00 98.44 130 THR A N 1
ATOM 1027 C CA . THR A 1 130 ? -20.740 0.837 22.102 1.00 98.44 130 THR A CA 1
ATOM 1028 C C . THR A 1 130 ? -20.849 0.859 20.588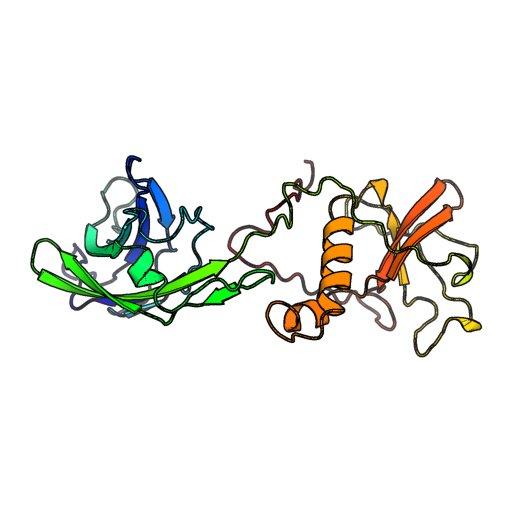 1.00 98.44 130 THR A C 1
ATOM 1030 O O . THR A 1 130 ? -21.142 1.912 20.013 1.00 98.44 130 THR A O 1
ATOM 1033 N N . GLY A 1 131 ? -20.631 -0.284 19.945 1.00 98.44 131 GLY A N 1
ATOM 1034 C CA . GLY A 1 131 ? -20.715 -0.443 18.506 1.00 98.44 131 GLY A CA 1
ATOM 1035 C C . GLY A 1 131 ? -20.060 -1.728 18.024 1.00 98.44 131 GLY A C 1
ATOM 1036 O O . GLY A 1 131 ? -19.632 -2.564 18.818 1.00 98.44 131 GLY A O 1
ATOM 1037 N N . VAL A 1 132 ? -19.935 -1.837 16.709 1.00 98.69 132 VAL A N 1
ATOM 1038 C CA . VAL A 1 132 ? -19.267 -2.934 16.009 1.00 98.69 132 VAL A CA 1
ATOM 1039 C C . VAL A 1 132 ? -18.218 -2.357 15.065 1.00 98.69 132 VAL A C 1
ATOM 1041 O O . VAL A 1 132 ? -18.480 -1.384 14.355 1.00 98.69 132 VAL A O 1
ATOM 1044 N N . LEU A 1 133 ? -17.023 -2.943 15.052 1.00 98.69 133 LEU A N 1
ATOM 1045 C CA . LEU A 1 133 ? -15.935 -2.616 14.136 1.00 98.69 133 LEU A CA 1
ATOM 1046 C C . LEU A 1 133 ? -15.700 -3.781 13.175 1.00 98.69 133 LEU A C 1
ATOM 1048 O O . LEU A 1 133 ? -15.266 -4.854 13.581 1.00 98.69 133 LEU A O 1
ATOM 1052 N N . THR A 1 134 ? -15.909 -3.534 11.887 1.00 98.50 134 THR A N 1
ATOM 1053 C CA . THR A 1 134 ? -15.687 -4.520 10.831 1.00 98.50 134 THR A CA 1
ATOM 1054 C C . THR A 1 134 ? -14.259 -4.413 10.298 1.00 98.50 134 THR A C 1
ATOM 1056 O O . THR A 1 134 ? -13.846 -3.374 9.758 1.00 98.50 134 THR A O 1
ATOM 1059 N N . ILE A 1 135 ? -13.504 -5.504 10.378 1.00 97.75 135 ILE A N 1
ATOM 1060 C CA . ILE A 1 135 ? -12.104 -5.581 9.951 1.00 97.75 135 ILE A CA 1
ATOM 1061 C C . ILE A 1 135 ? -11.846 -6.784 9.043 1.00 97.75 135 ILE A C 1
ATOM 1063 O O . ILE A 1 135 ? -12.626 -7.723 8.956 1.00 97.75 135 ILE A O 1
ATOM 1067 N N . GLN A 1 136 ? -10.718 -6.751 8.342 1.00 95.25 136 GLN A N 1
ATOM 1068 C CA . GLN A 1 136 ? -10.210 -7.877 7.567 1.00 95.25 136 GLN A CA 1
ATOM 1069 C C . GLN A 1 136 ? -8.694 -7.940 7.717 1.00 95.25 136 GLN A C 1
ATOM 1071 O O . GLN A 1 136 ? -7.997 -6.964 7.408 1.00 95.25 136 GLN A O 1
ATOM 1076 N N . ALA A 1 137 ? -8.181 -9.081 8.160 1.00 93.56 137 ALA A N 1
ATOM 1077 C CA . ALA A 1 137 ? -6.754 -9.354 8.169 1.00 93.56 137 ALA A CA 1
ATOM 1078 C C . ALA A 1 137 ? -6.317 -10.010 6.854 1.00 93.56 137 ALA A C 1
ATOM 1080 O O . ALA A 1 137 ? -7.110 -10.583 6.104 1.00 93.56 137 ALA A O 1
ATOM 1081 N N . MET A 1 138 ? -5.034 -9.882 6.552 1.00 91.31 138 MET A N 1
ATOM 1082 C CA . MET A 1 138 ? -4.391 -10.637 5.491 1.00 91.31 138 MET A CA 1
ATOM 1083 C C . MET A 1 138 ? -3.000 -11.004 5.966 1.00 91.31 138 MET A C 1
ATOM 1085 O O . MET A 1 138 ? -2.340 -10.192 6.614 1.00 91.31 138 MET A O 1
ATOM 1089 N N . ILE A 1 139 ? -2.574 -12.210 5.625 1.00 88.56 139 ILE A N 1
ATOM 1090 C CA . ILE A 1 139 ? -1.194 -12.626 5.783 1.00 88.56 139 ILE A CA 1
ATOM 1091 C C . ILE A 1 139 ? -0.560 -12.655 4.402 1.00 88.56 139 ILE A C 1
ATOM 1093 O O . ILE A 1 139 ? -1.138 -13.147 3.427 1.00 88.56 139 ILE A O 1
ATOM 1097 N N . VAL A 1 140 ? 0.613 -12.049 4.321 1.00 84.25 140 VAL A N 1
ATOM 1098 C CA . VAL A 1 140 ? 1.408 -12.005 3.107 1.00 84.25 140 VAL A CA 1
ATOM 1099 C C . VAL A 1 140 ? 2.713 -12.674 3.450 1.00 84.25 140 VAL A C 1
ATOM 1101 O O . VAL A 1 140 ? 3.414 -12.236 4.365 1.00 84.25 140 VAL A O 1
ATOM 1104 N N . ARG A 1 141 ? 3.046 -13.736 2.718 1.00 78.19 141 ARG A N 1
ATOM 1105 C CA . ARG A 1 141 ? 4.413 -14.224 2.747 1.00 78.19 141 ARG A CA 1
ATOM 1106 C C . ARG A 1 141 ? 5.265 -13.167 2.071 1.00 78.19 141 ARG A C 1
ATOM 1108 O O . ARG A 1 141 ? 5.244 -13.029 0.850 1.00 78.19 141 ARG A O 1
ATOM 1115 N N . HIS A 1 142 ? 5.985 -12.405 2.884 1.00 67.38 142 HIS A N 1
ATOM 1116 C CA . HIS A 1 142 ? 7.090 -11.608 2.398 1.00 67.38 142 HIS A CA 1
ATOM 1117 C C . HIS A 1 142 ? 8.195 -12.608 2.046 1.00 67.38 142 HIS A C 1
ATOM 1119 O O . HIS A 1 142 ? 9.165 -12.776 2.777 1.00 67.38 142 HIS A O 1
ATOM 1125 N N . GLU A 1 143 ? 8.045 -13.306 0.916 1.00 60.19 143 GLU A N 1
ATOM 1126 C CA . GLU A 1 143 ? 9.240 -13.715 0.190 1.00 60.19 143 GLU A CA 1
ATOM 1127 C C . GLU A 1 143 ? 10.071 -12.452 0.001 1.00 60.19 143 GLU A C 1
ATOM 1129 O O . GLU A 1 143 ? 9.552 -11.334 0.058 1.00 60.19 143 GLU A O 1
ATOM 1134 N N . THR A 1 144 ? 11.374 -12.600 -0.085 1.00 50.69 144 THR A N 1
ATOM 1135 C CA . THR A 1 144 ? 12.364 -11.529 -0.141 1.00 50.69 144 THR A CA 1
ATOM 1136 C C . THR A 1 144 ? 12.251 -10.703 -1.427 1.00 50.69 144 THR A C 1
ATOM 1138 O O . THR A 1 144 ? 13.241 -10.467 -2.094 1.00 50.69 144 THR A O 1
ATOM 1141 N N . PHE A 1 145 ? 11.058 -10.186 -1.734 1.00 50.16 145 PHE A N 1
ATOM 1142 C CA . PHE A 1 145 ? 10.718 -9.286 -2.822 1.00 50.16 145 PHE A CA 1
ATOM 1143 C C . PHE A 1 145 ? 11.657 -8.082 -2.881 1.00 50.16 145 PHE A C 1
ATOM 1145 O O . PHE A 1 145 ? 11.839 -7.540 -3.956 1.00 50.16 145 PHE A O 1
ATOM 1152 N N . PHE A 1 146 ? 12.256 -7.662 -1.754 1.00 50.38 146 PHE A N 1
ATOM 1153 C CA . PHE A 1 146 ? 13.112 -6.471 -1.736 1.00 50.38 146 PHE A CA 1
ATOM 1154 C C . PHE A 1 146 ? 14.324 -6.496 -0.789 1.00 50.38 146 PHE A C 1
ATOM 1156 O O . PHE A 1 146 ? 15.085 -5.530 -0.800 1.00 50.38 146 PHE A O 1
ATOM 1163 N N . LYS A 1 147 ? 14.513 -7.506 0.083 1.00 43.12 147 LYS A N 1
ATOM 1164 C CA . LYS A 1 147 ? 15.503 -7.391 1.183 1.00 43.12 147 LYS A CA 1
ATOM 1165 C C . LYS A 1 147 ? 16.701 -8.342 1.171 1.00 43.12 147 LYS A C 1
ATOM 1167 O O . LYS A 1 147 ? 17.780 -7.848 1.477 1.00 43.12 147 LYS A O 1
ATOM 1172 N N . ASP A 1 148 ? 16.566 -9.607 0.762 1.00 43.62 148 ASP A N 1
ATOM 1173 C CA . ASP A 1 148 ? 17.727 -10.529 0.735 1.00 43.62 148 ASP A CA 1
ATOM 1174 C C . ASP A 1 148 ? 18.215 -10.916 -0.664 1.00 43.62 148 ASP A C 1
ATOM 1176 O O . ASP A 1 148 ? 19.273 -11.520 -0.784 1.00 43.62 148 ASP A O 1
ATOM 1180 N N . GLN A 1 149 ? 17.534 -10.505 -1.738 1.00 46.22 149 GLN A N 1
ATOM 1181 C CA . GLN A 1 149 ? 18.079 -10.606 -3.095 1.00 46.22 149 GLN A CA 1
ATOM 1182 C C . GLN A 1 149 ? 18.596 -9.243 -3.563 1.00 46.22 149 GLN A C 1
ATOM 1184 O O . GLN A 1 149 ? 18.053 -8.616 -4.459 1.00 46.22 149 GLN A O 1
ATOM 1189 N N . ARG A 1 150 ? 19.702 -8.787 -2.959 1.00 49.19 150 ARG A N 1
ATOM 1190 C CA . ARG A 1 150 ? 20.679 -7.974 -3.713 1.00 49.19 150 ARG A CA 1
ATOM 1191 C C . ARG A 1 150 ? 21.512 -8.836 -4.666 1.00 49.19 150 ARG A C 1
ATOM 1193 O O . ARG A 1 150 ? 22.471 -8.352 -5.256 1.00 49.19 150 ARG A O 1
ATOM 1200 N N . GLU A 1 151 ? 21.172 -10.111 -4.821 1.00 53.91 151 GLU A N 1
ATOM 1201 C CA . GLU A 1 151 ? 21.482 -10.807 -6.057 1.00 53.91 151 GLU A CA 1
ATOM 1202 C C . GLU A 1 151 ? 20.641 -10.144 -7.140 1.00 53.91 151 GLU A C 1
ATOM 1204 O O . GLU A 1 151 ? 19.444 -10.399 -7.249 1.00 53.91 151 GLU A O 1
ATOM 1209 N N . HIS A 1 152 ? 21.263 -9.211 -7.866 1.00 62.59 152 HIS A N 1
ATOM 1210 C CA . HIS A 1 152 ? 20.688 -8.596 -9.052 1.00 62.59 152 HIS A CA 1
ATOM 1211 C C . HIS A 1 152 ? 19.998 -9.682 -9.870 1.00 62.59 152 HIS A C 1
ATOM 1213 O O . HIS A 1 152 ? 20.648 -10.639 -10.306 1.00 62.59 152 HIS A O 1
ATOM 1219 N N . LEU A 1 153 ? 18.679 -9.561 -10.032 1.00 71.00 153 LEU A N 1
ATOM 1220 C CA . LEU A 1 153 ? 17.949 -10.477 -10.889 1.00 71.00 153 LEU A CA 1
ATOM 1221 C C . LEU A 1 153 ? 18.645 -10.480 -12.255 1.00 71.00 153 LEU A C 1
ATOM 1223 O O . LEU A 1 153 ? 18.969 -9.399 -12.752 1.00 71.00 153 LEU A O 1
ATOM 1227 N N . PRO A 1 154 ? 18.904 -11.649 -12.876 1.00 86.31 154 PRO A N 1
ATOM 1228 C CA . PRO A 1 154 ? 19.424 -11.659 -14.232 1.00 86.31 154 PRO A CA 1
ATOM 1229 C C . PRO A 1 154 ? 18.485 -10.841 -15.115 1.00 86.31 154 PRO A C 1
ATOM 1231 O O . PRO A 1 154 ? 17.29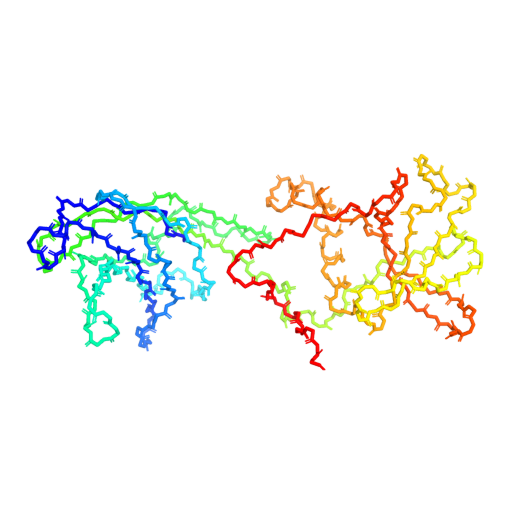3 -11.148 -15.202 1.00 86.31 154 PRO A O 1
ATOM 1234 N N . LEU A 1 155 ? 19.049 -9.782 -15.694 1.00 92.44 155 LEU A N 1
ATOM 1235 C CA . LEU A 1 155 ? 18.339 -8.821 -16.521 1.00 92.44 155 LEU A CA 1
ATOM 1236 C C . LEU A 1 155 ? 17.990 -9.482 -17.849 1.00 92.44 155 LEU A C 1
ATOM 1238 O O . LEU A 1 155 ? 18.873 -9.984 -18.551 1.00 92.44 155 LEU A O 1
ATOM 1242 N N . THR A 1 156 ? 16.713 -9.449 -18.202 1.00 95.00 156 THR A N 1
ATOM 1243 C CA . THR A 1 156 ? 16.211 -9.852 -19.508 1.00 95.00 156 THR A CA 1
ATOM 1244 C C . THR A 1 156 ? 16.889 -8.985 -20.563 1.00 95.00 156 THR A C 1
ATOM 1246 O O . THR A 1 156 ? 16.754 -7.766 -20.542 1.00 95.00 156 THR A O 1
ATOM 1249 N N . GLN A 1 157 ? 17.644 -9.602 -21.471 1.00 97.00 157 GLN A N 1
ATOM 1250 C CA . GLN A 1 157 ? 18.344 -8.883 -22.534 1.00 97.00 157 GLN A CA 1
ATOM 1251 C C . GLN A 1 157 ? 17.459 -8.770 -23.773 1.00 97.00 157 GLN A C 1
ATOM 1253 O O . GLN A 1 157 ? 16.850 -9.752 -24.198 1.00 97.00 157 GLN A O 1
ATOM 1258 N N . VAL A 1 158 ? 17.418 -7.578 -24.358 1.00 96.50 158 VAL A N 1
ATOM 1259 C CA . VAL A 1 158 ? 16.803 -7.326 -25.661 1.00 96.50 158 VAL A CA 1
ATOM 1260 C C . VAL A 1 158 ? 17.899 -7.323 -26.711 1.00 96.50 158 VAL A C 1
ATOM 1262 O O . VAL A 1 158 ? 18.930 -6.675 -26.533 1.00 96.50 158 VAL A O 1
ATOM 1265 N N . ASP A 1 159 ? 17.657 -8.031 -27.808 1.00 95.75 159 ASP A N 1
ATOM 1266 C CA . ASP A 1 159 ? 18.564 -8.055 -28.946 1.00 95.75 159 ASP A CA 1
ATOM 1267 C C . ASP A 1 159 ? 18.625 -6.666 -29.620 1.00 95.75 159 ASP A C 1
ATOM 1269 O O . ASP A 1 159 ? 17.602 -6.186 -30.128 1.00 95.75 159 ASP A O 1
ATOM 1273 N N . PRO A 1 160 ? 19.799 -6.002 -29.654 1.00 96.00 160 PRO A N 1
ATOM 1274 C CA . PRO A 1 160 ? 19.952 -4.716 -30.325 1.00 96.00 160 PRO A CA 1
ATOM 1275 C C . PRO A 1 160 ? 19.645 -4.765 -31.826 1.00 96.00 160 PRO A C 1
ATOM 1277 O O . PRO A 1 160 ? 19.289 -3.739 -32.409 1.00 96.00 160 PRO A O 1
ATOM 1280 N N . GLU A 1 161 ? 19.753 -5.933 -32.468 1.00 95.56 161 GLU A N 1
ATOM 1281 C CA . GLU A 1 161 ? 19.478 -6.088 -33.899 1.00 95.56 161 GLU A CA 1
ATOM 1282 C C . GLU A 1 161 ? 17.996 -5.901 -34.247 1.00 95.56 161 GLU A C 1
ATOM 1284 O O . GLU A 1 161 ? 17.678 -5.594 -35.396 1.00 95.56 161 GLU A O 1
ATOM 1289 N N . MET A 1 162 ? 17.093 -5.955 -33.260 1.00 95.81 162 MET A N 1
ATOM 1290 C CA . MET A 1 162 ? 15.675 -5.617 -33.438 1.00 95.81 162 MET A CA 1
ATOM 1291 C C . MET A 1 162 ? 15.449 -4.152 -33.840 1.00 95.81 162 MET A C 1
ATOM 1293 O O . MET A 1 162 ? 14.380 -3.810 -34.360 1.00 95.81 162 MET A O 1
ATOM 1297 N N . PHE A 1 163 ? 16.434 -3.281 -33.602 1.00 96.12 163 PHE A N 1
ATOM 1298 C CA . PHE A 1 163 ? 16.323 -1.843 -33.804 1.00 96.12 163 PHE A CA 1
ATOM 1299 C C . PHE A 1 163 ? 17.253 -1.324 -34.907 1.00 96.12 163 PHE A C 1
ATOM 1301 O O . PHE A 1 163 ? 18.272 -1.923 -35.275 1.00 96.12 163 PHE A O 1
ATOM 1308 N N . GLU A 1 164 ? 16.887 -0.177 -35.471 1.00 95.31 164 GLU A N 1
ATOM 1309 C CA . GLU A 1 164 ? 17.787 0.623 -36.296 1.00 95.31 164 GLU A CA 1
ATOM 1310 C C . GLU A 1 164 ? 18.983 1.105 -35.450 1.00 95.31 164 GLU A C 1
ATOM 1312 O O . GLU A 1 164 ? 18.843 1.399 -34.265 1.00 95.31 164 GLU A O 1
ATOM 1317 N N . LYS A 1 165 ? 20.180 1.187 -36.053 1.00 91.19 165 LYS A N 1
ATOM 1318 C CA . LYS A 1 165 ? 21.424 1.532 -35.330 1.00 91.19 165 LYS A CA 1
ATOM 1319 C C . LYS A 1 165 ? 21.462 2.981 -34.822 1.00 91.19 165 LYS A C 1
ATOM 1321 O O . LYS A 1 165 ? 22.261 3.295 -33.947 1.00 91.19 165 LYS A O 1
ATOM 1326 N N . ASP A 1 166 ? 20.645 3.858 -35.396 1.00 89.69 166 ASP A N 1
ATOM 1327 C CA . ASP A 1 166 ? 20.626 5.292 -35.107 1.00 89.69 166 ASP A CA 1
ATOM 1328 C C . ASP A 1 166 ? 19.791 5.597 -33.848 1.00 89.69 166 ASP A C 1
ATOM 1330 O O . ASP A 1 166 ? 18.642 6.041 -33.914 1.00 89.69 166 ASP A O 1
ATOM 1334 N N . VAL A 1 167 ? 20.362 5.307 -32.673 1.00 94.31 167 VAL A N 1
ATOM 1335 C CA . VAL A 1 167 ? 19.725 5.573 -31.376 1.00 94.31 167 VAL A CA 1
ATOM 1336 C C . VAL A 1 167 ? 19.948 7.031 -30.981 1.00 94.31 167 VAL A C 1
ATOM 1338 O O . VAL A 1 167 ? 21.044 7.440 -30.598 1.00 94.31 167 VAL A O 1
ATOM 1341 N N . LYS A 1 168 ? 18.875 7.825 -31.037 1.00 92.88 168 LYS A N 1
ATOM 1342 C CA . LYS A 1 168 ? 18.918 9.276 -30.801 1.00 92.88 168 LYS A CA 1
ATOM 1343 C C . LYS A 1 168 ? 18.303 9.668 -29.470 1.00 92.88 168 LYS A C 1
ATOM 1345 O O . LYS A 1 168 ? 17.171 9.291 -29.160 1.00 92.88 168 LYS A O 1
ATOM 1350 N N . ARG A 1 169 ? 19.006 10.509 -28.709 1.00 93.31 169 ARG A N 1
ATOM 1351 C CA . ARG A 1 169 ? 18.467 11.121 -27.487 1.00 93.31 169 ARG A CA 1
ATOM 1352 C C . ARG A 1 169 ? 17.271 12.015 -27.819 1.00 93.31 169 ARG A C 1
ATOM 1354 O O . ARG A 1 169 ? 17.311 12.832 -28.735 1.00 93.31 169 ARG A O 1
ATOM 1361 N N . LEU A 1 170 ? 16.208 11.891 -27.036 1.00 90.62 170 LEU A N 1
ATOM 1362 C CA . LEU A 1 170 ? 15.033 12.747 -27.125 1.00 90.62 170 LEU A CA 1
ATOM 1363 C C . LEU A 1 170 ? 15.237 14.007 -26.276 1.00 90.62 170 LEU A C 1
ATOM 1365 O O . LEU A 1 170 ? 15.628 13.931 -25.113 1.00 90.62 170 LEU A O 1
ATOM 1369 N N . GLY A 1 171 ? 14.911 15.173 -26.838 1.00 82.94 171 GLY A N 1
ATOM 1370 C CA . GLY A 1 171 ? 15.048 16.473 -26.161 1.00 82.94 171 GLY A CA 1
ATOM 1371 C C . GLY A 1 171 ? 14.025 16.745 -25.047 1.00 82.94 171 GLY A C 1
ATOM 1372 O O . GLY A 1 171 ? 14.050 17.809 -24.443 1.00 82.94 171 GLY A O 1
ATOM 1373 N N . VAL A 1 172 ? 13.111 15.808 -24.776 1.00 69.50 172 VAL A N 1
ATOM 1374 C CA . VAL A 1 172 ? 12.011 15.963 -23.813 1.00 69.50 172 VAL A CA 1
ATOM 1375 C C . VAL A 1 172 ? 12.128 14.944 -22.677 1.00 69.50 172 VAL A C 1
ATOM 1377 O O . VAL A 1 172 ? 11.397 13.959 -22.636 1.00 69.50 172 VAL A O 1
ATOM 1380 N N . SER A 1 173 ? 13.039 15.161 -21.726 1.00 59.53 173 SER A N 1
ATOM 1381 C CA . SER A 1 173 ? 13.042 14.394 -20.472 1.00 59.53 173 SER A CA 1
ATOM 1382 C C . SER A 1 173 ? 12.235 15.142 -19.410 1.00 59.53 173 SER A C 1
ATOM 1384 O O . SER A 1 173 ? 12.725 16.073 -18.780 1.00 59.53 173 SER A O 1
ATOM 1386 N N . GLY A 1 174 ? 10.985 14.735 -19.182 1.00 55.56 174 GLY A N 1
ATOM 1387 C CA . GLY A 1 174 ? 10.144 15.265 -18.095 1.00 55.56 174 GLY A CA 1
ATOM 1388 C C . GLY A 1 174 ? 10.551 14.798 -16.683 1.00 55.56 174 GLY A C 1
ATOM 1389 O O . GLY A 1 174 ? 9.725 14.836 -15.772 1.00 55.56 174 GLY A O 1
ATOM 1390 N N . GLY A 1 175 ? 11.782 14.307 -16.498 1.00 65.50 175 GLY A N 1
ATOM 1391 C CA . GLY A 1 175 ? 12.267 13.647 -15.282 1.00 65.50 175 GLY A CA 1
ATOM 1392 C C . GLY A 1 175 ? 13.798 13.566 -15.210 1.00 65.50 175 GLY A C 1
ATOM 1393 O O . GLY A 1 175 ? 14.487 14.283 -15.928 1.00 65.50 175 GLY A O 1
ATOM 1394 N N . THR A 1 176 ? 14.316 12.700 -14.334 1.00 69.31 176 THR A N 1
ATOM 1395 C CA . THR A 1 176 ? 15.748 12.572 -13.991 1.00 69.31 176 THR A CA 1
ATOM 1396 C C . THR A 1 176 ? 16.585 11.761 -14.986 1.00 69.31 176 THR A C 1
ATOM 1398 O O . THR A 1 176 ? 17.799 11.931 -15.007 1.00 69.31 176 THR A O 1
ATOM 1401 N N . ALA A 1 177 ? 15.970 10.912 -15.817 1.00 85.06 177 ALA A N 1
ATOM 1402 C CA . ALA A 1 177 ? 16.671 10.063 -16.783 1.00 85.06 177 ALA A CA 1
ATOM 1403 C C . ALA A 1 177 ? 16.446 10.535 -18.236 1.00 85.06 177 ALA A C 1
ATOM 1405 O O . ALA A 1 177 ? 15.300 10.828 -18.609 1.00 85.06 177 ALA A O 1
ATOM 1406 N N . PRO A 1 178 ? 17.493 10.577 -19.080 1.00 91.19 178 PRO A N 1
ATOM 1407 C CA . PRO A 1 178 ? 17.351 10.743 -20.523 1.00 91.19 178 PRO A CA 1
ATOM 1408 C C . PRO A 1 178 ? 16.541 9.611 -21.169 1.00 91.19 178 PRO A C 1
ATOM 1410 O O . PRO A 1 178 ? 16.623 8.452 -20.758 1.00 91.19 178 PRO A O 1
ATOM 1413 N N . PHE A 1 179 ? 15.796 9.956 -22.220 1.00 93.00 179 PHE A N 1
ATOM 1414 C CA . PHE A 1 179 ? 15.114 8.993 -23.083 1.00 93.00 179 PHE A CA 1
ATOM 1415 C C . PHE A 1 179 ? 15.738 8.982 -24.476 1.00 93.00 179 PHE A C 1
ATOM 1417 O O . PHE A 1 179 ? 16.222 10.009 -24.957 1.00 93.00 179 PHE A O 1
ATOM 1424 N N . PHE A 1 180 ? 15.659 7.838 -25.143 1.00 95.00 180 PHE A N 1
ATOM 1425 C CA . PHE A 1 180 ? 16.227 7.582 -26.457 1.00 95.00 180 PHE A CA 1
ATOM 1426 C C . PHE A 1 180 ? 15.169 6.971 -27.370 1.00 95.00 180 PHE A C 1
ATOM 1428 O O . PHE A 1 180 ? 14.388 6.111 -26.959 1.00 95.00 180 PHE A O 1
ATOM 1435 N N . ARG A 1 181 ? 15.122 7.438 -28.616 1.00 94.88 181 ARG A N 1
ATOM 1436 C CA . ARG A 1 181 ? 14.251 6.875 -29.644 1.00 94.88 181 ARG A CA 1
ATOM 1437 C C . ARG A 1 181 ? 14.810 5.527 -30.080 1.00 94.88 181 ARG A C 1
ATOM 1439 O O . ARG A 1 181 ? 15.978 5.448 -30.444 1.00 94.88 181 ARG A O 1
ATOM 1446 N N . LEU A 1 182 ? 13.951 4.513 -30.086 1.00 96.00 182 LEU A N 1
ATOM 1447 C CA . LEU A 1 182 ? 14.241 3.189 -30.618 1.00 96.00 182 LEU A CA 1
ATOM 1448 C C . LEU A 1 182 ? 13.271 2.924 -31.768 1.00 96.00 182 LEU A C 1
ATOM 1450 O O . LEU A 1 182 ? 12.059 2.977 -31.564 1.00 96.00 182 LEU A O 1
ATOM 1454 N N . GLN A 1 183 ? 13.793 2.678 -32.969 1.00 95.69 183 GLN A N 1
ATOM 1455 C CA . GLN A 1 183 ? 12.970 2.362 -34.137 1.00 95.69 183 GLN A CA 1
ATOM 1456 C C . GLN A 1 183 ? 13.110 0.884 -34.464 1.00 95.69 183 GLN A C 1
ATOM 1458 O O . GLN A 1 183 ? 14.217 0.411 -34.707 1.00 95.69 183 GLN A O 1
ATOM 1463 N N . LEU A 1 184 ? 12.001 0.149 -34.432 1.00 95.69 184 LEU A N 1
ATOM 1464 C CA . LEU A 1 184 ? 11.971 -1.257 -34.819 1.00 95.69 184 LEU A CA 1
ATOM 1465 C C . LEU A 1 184 ? 12.266 -1.396 -36.311 1.00 95.69 184 LEU A C 1
ATOM 1467 O O . LEU A 1 184 ? 11.675 -0.693 -37.140 1.00 95.69 184 LEU A O 1
ATOM 1471 N N . ARG A 1 185 ? 13.131 -2.354 -36.649 1.00 95.00 185 ARG A N 1
ATOM 1472 C CA . ARG A 1 185 ? 13.354 -2.742 -38.042 1.00 95.00 185 ARG A CA 1
ATOM 1473 C C . ARG A 1 185 ? 12.104 -3.390 -38.631 1.00 95.00 185 ARG A C 1
ATOM 1475 O O . ARG A 1 185 ? 11.375 -4.026 -37.869 1.00 95.00 185 ARG A O 1
ATOM 1482 N N . PRO A 1 186 ? 11.864 -3.287 -39.953 1.00 89.75 186 PRO A N 1
ATOM 1483 C CA . PRO A 1 186 ? 10.683 -3.849 -40.614 1.00 89.75 186 PRO A CA 1
ATOM 1484 C C . PRO A 1 186 ? 10.385 -5.308 -40.248 1.00 89.75 186 PRO A C 1
ATOM 1486 O O . PRO A 1 186 ? 9.223 -5.666 -40.074 1.00 89.75 186 PRO A O 1
ATOM 1489 N N . GLU A 1 187 ? 11.423 -6.124 -40.075 1.00 86.81 187 GLU A N 1
ATOM 1490 C CA . GLU A 1 187 ? 11.324 -7.551 -39.763 1.00 86.81 187 GLU A CA 1
ATOM 1491 C C . GLU A 1 187 ? 10.844 -7.810 -38.324 1.00 86.81 187 GLU A C 1
ATOM 1493 O O . GLU A 1 187 ? 10.241 -8.842 -38.053 1.00 86.81 187 GLU A O 1
ATOM 1498 N N . ALA A 1 188 ? 11.060 -6.860 -37.410 1.00 80.94 188 ALA A N 1
ATOM 1499 C CA . ALA A 1 188 ? 10.653 -6.934 -36.005 1.00 80.94 188 ALA A CA 1
ATOM 1500 C C . ALA A 1 188 ? 9.266 -6.304 -35.738 1.00 80.94 188 ALA A C 1
ATOM 1502 O O . ALA A 1 188 ? 8.792 -6.269 -34.595 1.00 80.94 188 ALA A O 1
ATOM 1503 N N . VAL A 1 189 ? 8.592 -5.789 -36.776 1.00 77.88 189 VAL A N 1
ATOM 1504 C CA . VAL A 1 189 ? 7.282 -5.120 -36.687 1.00 77.88 189 VAL A CA 1
ATOM 1505 C C . VAL A 1 189 ? 6.138 -6.146 -36.703 1.00 77.88 189 VAL A C 1
ATOM 1507 O O . VAL A 1 189 ? 5.275 -6.147 -37.577 1.00 77.88 189 VAL A O 1
ATOM 1510 N N . GLU A 1 190 ? 6.079 -7.032 -35.712 1.00 80.31 190 GLU A N 1
ATOM 1511 C CA . GLU A 1 190 ? 4.942 -7.950 -35.543 1.00 80.31 190 GLU A CA 1
ATOM 1512 C C . GLU A 1 190 ? 3.716 -7.203 -34.982 1.00 80.31 190 GLU A C 1
ATOM 1514 O O . GLU A 1 190 ? 3.483 -7.152 -33.774 1.00 80.31 190 GLU A O 1
ATOM 1519 N N . GLY A 1 191 ? 2.948 -6.531 -35.848 1.00 82.50 191 GLY A N 1
ATOM 1520 C CA . GLY A 1 191 ? 1.725 -5.798 -35.465 1.00 82.50 191 GLY A CA 1
ATOM 1521 C C . GLY A 1 191 ? 1.953 -4.535 -34.615 1.00 82.50 191 GLY A C 1
ATOM 1522 O O . GLY A 1 191 ? 1.001 -3.873 -34.183 1.00 82.50 191 GLY A O 1
ATOM 1523 N N . ARG A 1 192 ? 3.215 -4.170 -34.381 1.00 89.56 192 ARG A N 1
ATOM 1524 C CA . ARG A 1 192 ? 3.642 -2.962 -33.659 1.00 89.56 192 ARG A CA 1
ATOM 1525 C C . ARG A 1 192 ? 3.858 -1.804 -34.638 1.00 89.56 192 ARG A C 1
ATOM 1527 O O . ARG A 1 192 ? 3.785 -1.986 -35.845 1.00 89.56 192 ARG A O 1
ATOM 1534 N N . SER A 1 193 ? 4.030 -0.582 -34.146 1.00 92.19 193 SER A N 1
ATOM 1535 C CA . SER A 1 193 ? 4.557 0.498 -34.991 1.00 92.19 193 SER A CA 1
ATOM 1536 C C . SER A 1 193 ? 6.086 0.485 -34.947 1.00 92.19 193 SER A C 1
ATOM 1538 O O . SER A 1 193 ? 6.677 -0.153 -34.075 1.00 92.19 193 SER A O 1
ATOM 1540 N N . LYS A 1 194 ? 6.730 1.244 -35.838 1.00 94.38 194 LYS A N 1
ATOM 1541 C CA . LYS A 1 194 ? 8.184 1.446 -35.787 1.00 94.38 194 LYS A CA 1
ATOM 1542 C C . LYS A 1 194 ? 8.644 2.086 -34.476 1.00 94.38 194 LYS A C 1
ATOM 1544 O O . LYS A 1 194 ? 9.672 1.695 -33.945 1.00 94.38 194 LYS A O 1
ATOM 1549 N N . ASP A 1 195 ? 7.863 3.013 -33.926 1.00 93.19 195 ASP A N 1
ATOM 1550 C CA . ASP A 1 195 ? 8.211 3.770 -32.718 1.00 93.19 195 ASP A CA 1
ATOM 1551 C C . ASP A 1 195 ? 7.589 3.167 -31.444 1.00 93.19 195 ASP A C 1
ATOM 1553 O O . ASP A 1 195 ? 7.400 3.875 -30.453 1.00 93.19 195 ASP A O 1
ATOM 1557 N N . TYR A 1 196 ? 7.218 1.880 -31.465 1.00 94.31 196 TYR A N 1
ATOM 1558 C CA . TYR A 1 196 ? 6.511 1.225 -30.360 1.00 94.31 196 TYR A CA 1
ATOM 1559 C C . TYR A 1 196 ? 7.323 1.197 -29.060 1.00 94.31 196 TYR A C 1
ATOM 1561 O O . TYR A 1 196 ? 6.738 1.246 -27.979 1.00 94.31 196 TYR A O 1
ATOM 1569 N N . PHE A 1 197 ? 8.653 1.136 -29.149 1.00 95.69 197 PHE A N 1
ATOM 1570 C CA . PHE A 1 197 ? 9.545 1.132 -27.993 1.00 95.69 197 PHE A CA 1
ATOM 1571 C C . PHE A 1 197 ? 10.280 2.465 -27.817 1.00 95.69 197 PHE A C 1
ATOM 1573 O O . PHE A 1 197 ? 10.472 3.245 -28.748 1.00 95.69 197 PHE A O 1
ATOM 1580 N N . ILE A 1 198 ? 10.707 2.718 -26.587 1.00 94.88 198 ILE A N 1
ATOM 1581 C CA . ILE A 1 198 ? 11.552 3.832 -26.175 1.00 94.88 198 ILE A CA 1
ATOM 1582 C C . ILE A 1 198 ? 12.611 3.299 -25.210 1.00 94.88 198 ILE A C 1
ATOM 1584 O O . ILE A 1 198 ? 12.338 2.401 -24.412 1.00 94.88 198 ILE A O 1
ATOM 1588 N N . GLY A 1 199 ? 13.823 3.838 -25.293 1.00 94.94 199 GLY A N 1
ATOM 1589 C CA . GLY A 1 199 ? 14.901 3.537 -24.361 1.00 94.94 199 GLY A CA 1
ATOM 1590 C C . GLY A 1 199 ? 14.939 4.574 -23.248 1.00 94.94 199 GLY A C 1
ATOM 1591 O O . GLY A 1 199 ? 14.816 5.770 -23.513 1.00 94.94 199 GLY A O 1
ATOM 1592 N N . LYS A 1 200 ? 15.131 4.143 -22.008 1.00 94.19 200 LYS A N 1
ATOM 1593 C CA . LYS A 1 200 ? 15.436 5.018 -20.872 1.00 94.19 200 LYS A CA 1
ATOM 1594 C C . LYS A 1 200 ? 16.812 4.655 -20.334 1.00 94.19 200 LYS A C 1
ATOM 1596 O O . LYS A 1 200 ? 17.106 3.474 -20.205 1.00 94.19 200 LYS A O 1
ATOM 1601 N N . ASP A 1 201 ? 17.641 5.647 -20.030 1.00 94.56 201 ASP A N 1
ATOM 1602 C CA . ASP A 1 201 ? 18.978 5.400 -19.479 1.00 94.56 201 ASP A CA 1
ATOM 1603 C C . ASP A 1 201 ? 18.903 4.574 -18.184 1.00 94.56 201 ASP A C 1
ATOM 1605 O O . ASP A 1 201 ? 18.338 5.030 -17.181 1.00 94.56 201 ASP A O 1
ATOM 1609 N N . LEU A 1 202 ? 19.470 3.364 -18.199 1.00 93.00 202 LEU A N 1
ATOM 1610 C CA . LEU A 1 202 ? 19.427 2.455 -17.058 1.00 93.00 202 LEU A CA 1
ATOM 1611 C C . LEU A 1 202 ? 20.231 2.991 -15.871 1.00 93.00 202 LEU A C 1
ATOM 1613 O O . LEU A 1 202 ? 19.864 2.731 -14.725 1.00 93.00 202 LEU A O 1
ATOM 1617 N N . SER A 1 203 ? 21.291 3.772 -16.106 1.00 90.75 203 SER A N 1
ATOM 1618 C CA . SER A 1 203 ? 22.108 4.343 -15.026 1.00 90.75 203 SER A CA 1
ATOM 1619 C C . SER A 1 203 ? 21.294 5.239 -14.082 1.00 90.75 203 SER A C 1
ATOM 1621 O O . SER A 1 203 ? 21.613 5.339 -12.896 1.00 90.75 203 SER A O 1
ATOM 1623 N N . HIS A 1 204 ? 20.191 5.799 -14.586 1.00 86.62 204 HIS A N 1
ATOM 1624 C CA . HIS A 1 204 ? 19.254 6.659 -13.869 1.00 86.62 204 HIS A CA 1
ATOM 1625 C C . HIS A 1 204 ? 17.910 5.980 -13.538 1.00 86.62 204 HIS A C 1
ATOM 1627 O O . HIS A 1 204 ? 16.993 6.658 -13.075 1.00 86.62 204 HIS A O 1
ATOM 1633 N N . ALA A 1 205 ? 17.776 4.674 -13.793 1.00 85.94 205 ALA A N 1
ATOM 1634 C CA . ALA A 1 205 ? 16.545 3.897 -13.593 1.00 85.94 205 ALA A CA 1
ATOM 1635 C C . ALA A 1 205 ? 16.805 2.526 -12.935 1.00 85.94 205 ALA A C 1
ATOM 1637 O O . ALA A 1 205 ? 16.035 1.581 -13.117 1.00 85.94 205 ALA A O 1
ATOM 1638 N N . ARG A 1 206 ? 17.913 2.387 -12.193 1.00 82.44 206 ARG A N 1
ATOM 1639 C CA . ARG A 1 206 ? 18.314 1.119 -11.555 1.00 82.44 206 ARG A CA 1
ATOM 1640 C C . ARG A 1 206 ? 17.328 0.628 -10.498 1.00 82.44 206 ARG A C 1
ATOM 1642 O O . ARG A 1 206 ? 17.233 -0.565 -10.272 1.00 82.44 206 ARG A O 1
ATOM 1649 N N . ASP A 1 207 ? 16.615 1.530 -9.843 1.00 74.31 207 ASP A N 1
ATOM 1650 C CA . ASP A 1 207 ? 15.562 1.198 -8.884 1.00 74.31 207 ASP A CA 1
ATOM 1651 C C . ASP A 1 207 ? 14.274 0.707 -9.566 1.00 74.31 207 ASP A C 1
ATOM 1653 O O . ASP A 1 207 ? 13.483 -0.012 -8.959 1.00 74.31 207 ASP A O 1
ATOM 1657 N N . GLU A 1 208 ? 14.071 1.056 -10.838 1.00 84.19 208 GLU A N 1
ATOM 1658 C CA . GLU A 1 208 ? 12.899 0.649 -11.613 1.00 84.19 208 GLU A CA 1
ATOM 1659 C C . GLU A 1 208 ? 13.080 -0.714 -12.298 1.00 84.19 208 GLU A C 1
ATOM 1661 O O . GLU A 1 208 ? 12.100 -1.441 -12.466 1.00 84.19 208 GLU A O 1
ATOM 1666 N N . VAL A 1 209 ? 14.305 -1.082 -12.701 1.00 88.06 209 VAL A N 1
ATOM 1667 C CA . VAL A 1 209 ? 14.541 -2.323 -13.469 1.00 88.06 209 VAL A CA 1
ATOM 1668 C C . VAL A 1 209 ? 14.166 -3.577 -12.680 1.00 88.06 209 VAL A C 1
ATOM 1670 O O . VAL A 1 209 ? 13.488 -4.448 -13.221 1.00 88.06 209 VAL A O 1
ATOM 1673 N N . ASP A 1 210 ? 14.499 -3.629 -11.388 1.00 84.12 210 ASP A N 1
ATOM 1674 C CA . ASP A 1 210 ? 14.170 -4.769 -10.525 1.00 84.12 210 ASP A CA 1
ATOM 1675 C C . ASP A 1 210 ? 12.649 -4.967 -10.429 1.00 84.12 210 ASP A C 1
ATOM 1677 O O . ASP A 1 210 ? 12.143 -6.091 -10.487 1.00 84.12 210 ASP A O 1
ATOM 1681 N N . PHE A 1 211 ? 11.895 -3.864 -10.356 1.00 83.19 211 PHE A N 1
ATOM 1682 C CA . PHE A 1 211 ? 10.435 -3.895 -10.358 1.00 83.19 211 PHE A CA 1
ATOM 1683 C C . PHE A 1 211 ? 9.879 -4.485 -11.661 1.00 83.19 211 PHE A C 1
ATOM 1685 O O . PHE A 1 211 ? 9.004 -5.355 -11.618 1.00 83.19 211 PHE A O 1
ATOM 1692 N N . TYR A 1 212 ? 10.391 -4.058 -12.819 1.00 87.56 212 TYR A N 1
ATOM 1693 C CA . TYR A 1 212 ? 9.926 -4.573 -14.107 1.00 87.56 212 TYR A CA 1
ATOM 1694 C C . TYR A 1 212 ? 10.301 -6.044 -14.335 1.00 87.56 212 TYR A C 1
ATOM 1696 O O . TYR A 1 212 ? 9.467 -6.807 -14.826 1.00 87.56 212 TYR A O 1
ATOM 1704 N N . GLU A 1 213 ? 11.497 -6.474 -13.928 1.00 88.25 213 GLU A N 1
ATOM 1705 C CA . GLU A 1 213 ? 11.906 -7.884 -13.980 1.00 88.25 213 GLU A CA 1
ATOM 1706 C C . GLU A 1 213 ? 11.016 -8.767 -13.099 1.00 88.25 213 GLU A C 1
ATOM 1708 O O . GLU A 1 213 ? 10.590 -9.854 -13.505 1.00 88.25 213 GLU A O 1
ATOM 1713 N N . HIS A 1 214 ? 10.654 -8.286 -11.907 1.00 78.94 214 HIS A N 1
ATOM 1714 C CA . HIS A 1 214 ? 9.701 -8.979 -11.046 1.00 78.94 214 HIS A CA 1
ATOM 1715 C C . HIS A 1 214 ? 8.320 -9.111 -11.685 1.00 78.94 214 HIS A C 1
ATOM 1717 O O . HIS A 1 214 ? 7.721 -10.190 -11.637 1.00 78.94 214 HIS A O 1
ATOM 1723 N N . VAL A 1 215 ? 7.811 -8.043 -12.300 1.00 81.06 215 VAL A N 1
ATOM 1724 C CA . VAL A 1 215 ? 6.513 -8.064 -12.987 1.00 81.06 215 VAL A CA 1
ATOM 1725 C C . VAL A 1 215 ? 6.545 -9.035 -14.166 1.00 81.06 215 VAL A C 1
ATOM 1727 O O . VAL A 1 215 ? 5.625 -9.840 -14.312 1.00 81.06 215 VAL A O 1
ATOM 1730 N N . LEU A 1 216 ? 7.622 -9.026 -14.957 1.00 84.50 216 LEU A N 1
ATOM 1731 C CA . LEU A 1 216 ? 7.797 -9.927 -16.094 1.00 84.50 216 LEU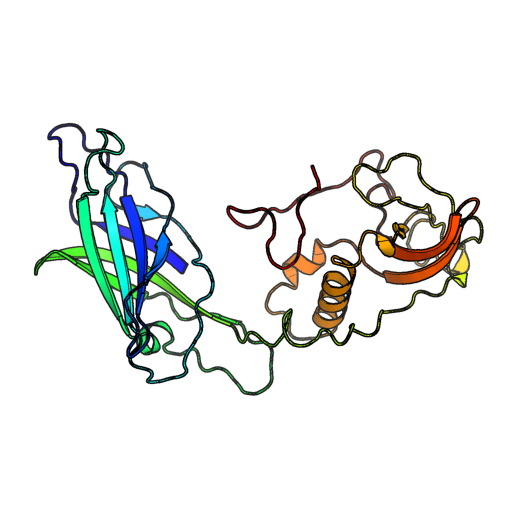 A CA 1
ATOM 1732 C C . LEU A 1 216 ? 7.806 -11.400 -15.662 1.00 84.50 216 LEU A C 1
ATOM 1734 O O . LEU A 1 216 ? 7.168 -12.233 -16.303 1.00 84.50 216 LEU A O 1
ATOM 1738 N N . ARG A 1 217 ? 8.487 -11.733 -14.559 1.00 80.19 217 ARG A N 1
ATOM 1739 C CA . ARG A 1 217 ? 8.493 -13.094 -13.991 1.00 80.19 217 ARG A CA 1
ATOM 1740 C C . ARG A 1 217 ? 7.138 -13.498 -13.431 1.00 80.19 217 ARG A C 1
ATOM 1742 O O . ARG A 1 217 ? 6.705 -14.625 -13.658 1.00 80.19 217 ARG A O 1
ATOM 1749 N N . SER A 1 218 ? 6.473 -12.579 -12.735 1.00 74.06 218 SER A N 1
ATOM 1750 C CA . SER A 1 218 ? 5.154 -12.822 -12.147 1.00 74.06 218 SER A CA 1
ATOM 1751 C C . SER A 1 218 ? 4.115 -13.098 -13.235 1.00 74.06 218 SER A C 1
ATOM 1753 O O . SER A 1 218 ? 3.371 -14.063 -13.132 1.00 74.06 218 SER A O 1
ATOM 1755 N N . GLY A 1 219 ? 4.137 -12.335 -14.335 1.00 72.81 219 GLY A N 1
ATOM 1756 C CA . GLY A 1 219 ? 3.228 -12.532 -15.470 1.00 72.81 219 GLY A CA 1
ATOM 1757 C C . GLY A 1 219 ? 3.453 -13.823 -16.271 1.00 72.81 219 GLY A C 1
ATOM 1758 O O . GLY A 1 219 ? 2.610 -14.178 -17.090 1.00 72.81 219 GLY A O 1
ATOM 1759 N N . ARG A 1 220 ? 4.569 -14.538 -16.056 1.00 70.19 220 ARG A N 1
ATOM 1760 C CA . ARG A 1 220 ? 4.812 -15.872 -16.638 1.00 70.19 220 ARG A CA 1
ATOM 1761 C C . ARG A 1 220 ? 4.198 -16.999 -15.806 1.00 70.19 220 ARG A C 1
ATOM 1763 O O . ARG A 1 220 ? 4.159 -18.133 -16.281 1.00 70.19 220 ARG A O 1
ATOM 1770 N N . GLN A 1 221 ? 3.744 -16.723 -14.581 1.00 67.75 221 GLN A N 1
ATOM 1771 C CA . GLN A 1 221 ? 3.094 -17.732 -13.754 1.00 67.75 221 GLN A CA 1
ATOM 1772 C C . GLN A 1 221 ? 1.610 -17.869 -14.147 1.00 67.75 221 GLN A C 1
ATOM 1774 O O . GLN A 1 221 ? 0.910 -16.870 -14.274 1.00 67.75 221 GLN A O 1
ATOM 1779 N N . PRO A 1 222 ? 1.100 -19.097 -14.350 1.00 56.31 222 PRO A N 1
ATOM 1780 C CA . PRO A 1 222 ? -0.273 -19.334 -14.808 1.00 56.31 222 PRO A CA 1
ATOM 1781 C C . PRO A 1 222 ? -1.354 -19.082 -13.738 1.00 56.31 222 PRO A C 1
ATOM 1783 O O . PRO A 1 222 ? -2.548 -19.179 -14.028 1.00 56.31 222 PRO A O 1
ATOM 1786 N N . SER A 1 223 ? -0.976 -18.782 -12.495 1.00 56.62 223 SER A N 1
ATOM 1787 C CA . SER A 1 223 ? -1.902 -18.527 -11.394 1.00 56.62 223 SER A CA 1
ATOM 1788 C C . SER A 1 223 ? -2.424 -17.086 -11.455 1.00 56.62 223 SER A C 1
ATOM 1790 O O . SER A 1 223 ? -1.822 -16.171 -10.913 1.00 56.62 223 SER A O 1
ATOM 1792 N N . GLY A 1 224 ? -3.591 -16.895 -12.082 1.00 50.75 224 GLY A N 1
ATOM 1793 C CA . GLY A 1 224 ? -4.280 -15.603 -12.258 1.00 50.75 224 GLY A CA 1
ATOM 1794 C C . GLY A 1 224 ? -4.803 -14.924 -10.978 1.00 50.75 224 GLY A C 1
ATOM 1795 O O . GLY A 1 224 ? -5.937 -14.443 -10.942 1.00 50.75 224 GLY A O 1
ATOM 1796 N N . GLY A 1 225 ? -4.013 -14.902 -9.905 1.00 54.12 225 GLY A N 1
ATOM 1797 C CA . GLY A 1 225 ? -4.301 -14.223 -8.647 1.00 54.12 225 GLY A CA 1
ATOM 1798 C C . GLY A 1 225 ? -3.372 -13.029 -8.403 1.00 54.12 225 GLY A C 1
ATOM 1799 O O . GLY A 1 225 ? -2.244 -12.983 -8.871 1.00 54.12 225 GLY A O 1
ATOM 1800 N N . GLY A 1 226 ? -3.828 -12.047 -7.620 1.00 64.12 226 GLY A N 1
ATOM 1801 C CA . GLY A 1 226 ? -2.985 -10.929 -7.174 1.00 64.12 226 GLY A CA 1
ATOM 1802 C C . GLY A 1 226 ? -3.021 -9.700 -8.089 1.00 64.12 226 GLY A C 1
ATOM 1803 O O . GLY A 1 226 ? -4.096 -9.162 -8.355 1.00 64.12 226 GLY A O 1
ATOM 1804 N N . LEU A 1 227 ? -1.839 -9.209 -8.487 1.00 63.97 227 LEU A N 1
ATOM 1805 C CA . LEU A 1 227 ? -1.652 -7.966 -9.252 1.00 63.97 227 LEU A CA 1
ATOM 1806 C C . LEU A 1 227 ? -1.784 -8.142 -10.770 1.00 63.97 227 LEU A C 1
ATOM 1808 O O . LEU A 1 227 ? -1.664 -7.161 -11.490 1.00 63.97 227 LEU A O 1
ATOM 1812 N N . ASP A 1 228 ? -2.094 -9.335 -11.272 1.00 68.38 228 ASP A N 1
ATOM 1813 C CA . ASP A 1 228 ? -2.215 -9.608 -12.712 1.00 68.38 228 ASP A CA 1
ATOM 1814 C C . ASP A 1 228 ? -3.134 -8.643 -13.462 1.00 68.38 228 ASP A C 1
ATOM 1816 O O . ASP A 1 228 ? -2.811 -8.174 -14.555 1.00 68.38 228 ASP A O 1
ATOM 1820 N N . GLY A 1 229 ? -4.270 -8.291 -12.855 1.00 68.31 229 GLY A N 1
ATOM 1821 C CA . GLY A 1 229 ? -5.168 -7.287 -13.418 1.00 68.31 229 GLY A CA 1
ATOM 1822 C C . GLY A 1 229 ? -4.500 -5.917 -13.558 1.00 68.31 229 GLY A C 1
ATOM 1823 O O . GLY A 1 229 ? -4.736 -5.236 -14.548 1.00 68.31 229 GLY A O 1
ATOM 1824 N N . LEU A 1 230 ? -3.642 -5.537 -12.604 1.00 70.31 230 LEU A N 1
ATOM 1825 C CA . LEU A 1 230 ? -2.878 -4.289 -12.615 1.00 70.31 230 LEU A CA 1
ATOM 1826 C C . LEU A 1 230 ? -1.691 -4.356 -13.590 1.00 70.31 230 LEU A C 1
ATOM 1828 O O . LEU A 1 230 ? -1.444 -3.382 -14.296 1.00 70.31 230 LEU A O 1
ATOM 1832 N N . ASN A 1 231 ? -1.019 -5.506 -13.696 1.00 72.50 231 ASN A N 1
ATOM 1833 C CA . ASN A 1 231 ? 0.095 -5.734 -14.623 1.00 72.50 231 ASN A CA 1
ATOM 1834 C C . ASN A 1 231 ? -0.321 -5.482 -16.081 1.00 72.50 231 ASN A C 1
ATOM 1836 O O . ASN A 1 231 ? 0.466 -4.970 -16.868 1.00 72.50 231 ASN A O 1
ATOM 1840 N N . ARG A 1 232 ? -1.586 -5.749 -16.439 1.00 72.12 232 ARG A N 1
ATOM 1841 C CA . ARG A 1 232 ? -2.140 -5.429 -17.772 1.00 72.12 232 ARG A CA 1
ATOM 1842 C C . ARG A 1 232 ? -2.223 -3.931 -18.075 1.00 72.12 232 ARG A C 1
ATOM 1844 O O . ARG A 1 232 ? -2.302 -3.559 -19.242 1.00 72.12 232 ARG A O 1
ATOM 1851 N N . PHE A 1 233 ? -2.252 -3.085 -17.048 1.00 72.69 233 PHE A N 1
ATOM 1852 C CA . PHE A 1 233 ? -2.215 -1.628 -17.193 1.00 72.69 233 PHE A CA 1
ATOM 1853 C C . PHE A 1 233 ? -0.792 -1.069 -17.132 1.00 72.69 233 PHE A C 1
ATOM 1855 O O . PHE A 1 233 ? -0.602 0.117 -17.404 1.00 72.69 233 PHE A O 1
ATOM 1862 N N . MET A 1 234 ? 0.197 -1.891 -16.772 1.00 78.62 234 MET A N 1
ATOM 1863 C CA . MET A 1 234 ? 1.591 -1.476 -16.798 1.00 78.62 234 MET A CA 1
ATOM 1864 C C . MET A 1 234 ? 2.104 -1.351 -18.229 1.00 78.62 234 MET A C 1
ATOM 1866 O O . MET A 1 234 ? 1.617 -1.995 -19.158 1.00 78.62 234 MET A O 1
ATOM 1870 N N . PHE A 1 235 ? 3.124 -0.514 -18.395 1.00 81.56 235 PHE A N 1
ATOM 1871 C CA . PHE A 1 235 ? 3.806 -0.382 -19.671 1.00 81.56 235 PHE A CA 1
ATOM 1872 C C . PHE A 1 235 ? 4.520 -1.678 -20.013 1.00 81.56 235 PHE A C 1
ATOM 1874 O O . PHE A 1 235 ? 5.142 -2.305 -19.154 1.00 81.56 235 PHE A O 1
ATOM 1881 N N . HIS A 1 236 ? 4.443 -2.057 -21.283 1.00 88.94 236 HIS A N 1
ATOM 1882 C CA . HIS A 1 236 ? 5.183 -3.210 -21.757 1.00 88.94 236 HIS A CA 1
ATOM 1883 C C . HIS A 1 236 ? 6.685 -2.934 -21.613 1.00 88.94 236 HIS A C 1
ATOM 1885 O O . HIS A 1 236 ? 7.226 -2.011 -22.221 1.00 88.94 236 HIS A O 1
ATOM 1891 N N . TYR A 1 237 ? 7.331 -3.734 -20.772 1.00 92.69 237 TYR A N 1
ATOM 1892 C CA . TYR A 1 237 ? 8.771 -3.789 -20.582 1.00 92.69 237 TYR A CA 1
ATOM 1893 C C . TYR A 1 237 ? 9.342 -4.953 -21.394 1.00 92.69 237 TYR A C 1
ATOM 1895 O O . TYR A 1 237 ? 8.887 -6.084 -21.228 1.00 92.69 237 TYR A O 1
ATOM 1903 N N . ALA A 1 238 ? 10.306 -4.676 -22.274 1.00 94.19 238 ALA A N 1
ATOM 1904 C CA . ALA A 1 238 ? 10.927 -5.702 -23.113 1.00 94.19 238 ALA A CA 1
ATOM 1905 C C . ALA A 1 238 ? 12.208 -6.286 -22.495 1.00 94.19 238 ALA A C 1
ATOM 1907 O O . ALA A 1 238 ? 12.534 -7.438 -22.764 1.00 94.19 238 ALA A O 1
ATOM 1908 N N . GLY A 1 239 ? 12.926 -5.504 -21.685 1.00 95.69 239 GLY A N 1
ATOM 1909 C CA . GLY A 1 239 ? 14.226 -5.882 -21.135 1.00 95.69 239 GLY A CA 1
ATOM 1910 C C . GLY A 1 239 ? 15.215 -4.714 -21.116 1.00 95.69 239 GLY A C 1
ATOM 1911 O O . GLY A 1 239 ? 14.845 -3.547 -21.276 1.00 95.69 239 GLY A O 1
ATOM 1912 N N . VAL A 1 240 ? 16.490 -5.039 -20.937 1.00 97.00 240 VAL A N 1
ATOM 1913 C CA . VAL A 1 240 ? 17.635 -4.133 -21.047 1.00 97.00 240 VAL A CA 1
ATOM 1914 C C . VAL A 1 240 ? 18.367 -4.380 -22.361 1.00 97.00 240 VAL A C 1
ATOM 1916 O O . VAL A 1 240 ? 18.537 -5.521 -22.777 1.00 97.00 240 VAL A O 1
ATOM 1919 N N . MET A 1 241 ? 18.808 -3.309 -23.013 1.00 97.31 241 MET A N 1
ATOM 1920 C CA . MET A 1 241 ? 19.569 -3.358 -24.258 1.00 97.31 241 MET A CA 1
ATOM 1921 C C . MET A 1 241 ? 20.843 -2.525 -24.132 1.00 97.31 241 MET A C 1
ATOM 1923 O O . MET A 1 241 ? 20.758 -1.328 -23.862 1.00 97.31 241 MET A O 1
ATOM 1927 N N . SER A 1 242 ? 22.007 -3.120 -24.387 1.00 97.19 242 SER A N 1
ATOM 1928 C CA . SER A 1 242 ? 23.257 -2.368 -24.546 1.00 97.19 242 SER A CA 1
ATOM 1929 C C . SER A 1 242 ? 23.419 -1.898 -25.994 1.00 97.19 242 SER A C 1
ATOM 1931 O O . SER A 1 242 ? 23.410 -2.721 -26.911 1.00 97.19 242 SER A O 1
ATOM 1933 N N . CYS A 1 243 ? 23.626 -0.601 -26.226 1.00 96.12 243 CYS A N 1
ATOM 1934 C CA . CYS A 1 243 ? 23.850 -0.057 -27.570 1.00 96.12 243 CYS A CA 1
ATOM 1935 C C . CYS A 1 243 ? 24.791 1.157 -27.574 1.00 96.12 243 CYS A C 1
ATOM 1937 O O . CYS A 1 243 ? 24.982 1.816 -26.554 1.00 96.12 243 CYS A O 1
ATOM 1939 N N . GLU A 1 244 ? 25.354 1.476 -28.741 1.00 95.25 244 GLU A N 1
ATOM 1940 C CA . GLU A 1 244 ? 26.057 2.744 -28.970 1.00 95.25 244 GLU A CA 1
ATOM 1941 C C . GLU A 1 244 ? 25.046 3.861 -29.234 1.00 95.25 244 GLU A C 1
ATOM 1943 O O . GLU A 1 244 ? 24.130 3.704 -30.042 1.00 95.25 244 GLU A O 1
ATOM 1948 N N . VAL A 1 245 ? 25.224 4.994 -28.562 1.00 93.19 245 VAL A N 1
ATOM 1949 C CA . VAL A 1 245 ? 24.377 6.176 -28.696 1.00 93.19 245 VAL A CA 1
ATOM 1950 C C . VAL A 1 245 ? 25.223 7.355 -29.151 1.00 93.19 245 VAL A C 1
ATOM 1952 O O . VAL A 1 245 ? 26.246 7.688 -28.541 1.00 93.19 245 VAL A O 1
ATOM 1955 N N . GLU A 1 246 ? 24.774 8.030 -30.207 1.00 87.62 246 GLU A N 1
ATOM 1956 C CA . GLU A 1 246 ? 25.483 9.180 -30.764 1.00 87.62 246 GLU A CA 1
ATOM 1957 C C . GLU A 1 246 ? 25.705 10.263 -29.691 1.00 87.62 246 GLU A C 1
ATOM 1959 O O . GLU A 1 246 ? 24.786 10.688 -28.986 1.00 87.62 246 GLU A O 1
ATOM 1964 N N . GLY A 1 247 ? 26.964 10.679 -29.524 1.00 87.38 247 GLY A N 1
ATOM 1965 C CA . GLY A 1 247 ? 27.370 11.699 -28.553 1.00 87.38 247 GLY A CA 1
ATOM 1966 C C . GLY A 1 247 ? 27.357 11.266 -27.080 1.00 87.38 247 GLY A C 1
ATOM 1967 O O . GLY A 1 247 ? 27.764 12.058 -26.235 1.00 87.38 247 GLY A O 1
ATOM 1968 N N . SER A 1 248 ? 26.918 10.043 -26.760 1.00 87.06 248 SER A N 1
ATOM 1969 C CA . SER A 1 248 ? 26.894 9.516 -25.380 1.00 87.06 248 SER A CA 1
ATOM 1970 C C . SER A 1 248 ? 27.711 8.228 -25.199 1.00 87.06 248 SER A C 1
ATOM 1972 O O . SER A 1 248 ? 27.995 7.852 -24.066 1.00 87.06 248 SER A O 1
ATOM 1974 N N . GLY A 1 249 ? 28.126 7.581 -26.295 1.00 92.31 249 GLY A N 1
ATOM 1975 C CA . GLY A 1 249 ? 28.876 6.324 -26.276 1.00 92.31 249 GLY A CA 1
ATOM 1976 C C . GLY A 1 249 ? 27.990 5.119 -25.960 1.00 92.31 249 GLY A C 1
ATOM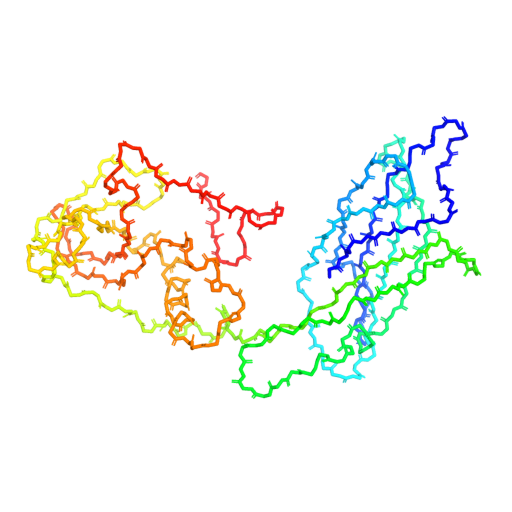 1977 O O . GLY A 1 249 ? 26.776 5.153 -26.176 1.00 92.31 249 GLY A O 1
ATOM 1978 N N . ARG A 1 250 ? 28.598 4.050 -25.443 1.00 95.44 250 ARG A N 1
ATOM 1979 C CA . ARG A 1 250 ? 27.894 2.823 -25.068 1.00 95.44 250 ARG A CA 1
ATOM 1980 C C . ARG A 1 250 ? 27.042 3.029 -23.818 1.00 95.44 250 ARG A C 1
ATOM 1982 O O . ARG A 1 250 ? 27.576 3.372 -22.765 1.00 95.44 250 ARG A O 1
ATOM 1989 N N . LEU A 1 251 ? 25.745 2.751 -23.920 1.00 95.94 251 LEU A N 1
ATOM 1990 C CA . LEU A 1 251 ? 24.782 2.844 -22.822 1.00 95.94 251 LEU A CA 1
ATOM 1991 C C . LEU A 1 251 ? 23.958 1.562 -22.693 1.00 95.94 251 LEU A C 1
ATOM 1993 O O . LEU A 1 251 ? 23.718 0.866 -23.679 1.00 95.94 251 LEU A O 1
ATOM 1997 N N . ASP A 1 252 ? 23.474 1.312 -21.477 1.00 96.88 252 ASP A N 1
ATOM 1998 C CA . ASP A 1 252 ? 22.430 0.328 -21.210 1.00 96.88 252 ASP A CA 1
ATOM 1999 C C . ASP A 1 252 ? 21.083 1.043 -21.114 1.00 96.88 252 ASP A C 1
ATOM 2001 O O . ASP A 1 252 ? 20.909 1.985 -20.335 1.00 96.88 252 ASP A O 1
ATOM 2005 N N . LEU A 1 253 ? 20.124 0.599 -21.919 1.00 96.38 253 LEU A N 1
ATOM 2006 C CA . LEU A 1 253 ? 18.802 1.193 -22.018 1.00 96.38 253 LEU A CA 1
ATOM 2007 C C . LEU A 1 253 ? 17.746 0.232 -21.482 1.00 96.38 253 LEU A C 1
ATOM 2009 O O . LEU A 1 253 ? 17.653 -0.914 -21.914 1.00 96.38 253 LEU A O 1
ATOM 2013 N N . LEU A 1 254 ? 16.898 0.726 -20.586 1.00 95.56 254 LEU A N 1
ATOM 2014 C CA . LEU A 1 254 ? 15.644 0.089 -20.212 1.00 95.56 254 LEU A CA 1
ATOM 2015 C C . LEU A 1 254 ? 14.653 0.260 -21.375 1.00 95.56 254 LEU A C 1
ATOM 2017 O O . LEU A 1 254 ? 14.236 1.383 -21.673 1.00 95.56 254 LEU A O 1
ATOM 2021 N N . VAL A 1 255 ? 14.302 -0.834 -22.052 1.00 96.31 255 VAL A N 1
ATOM 2022 C CA . VAL A 1 255 ? 13.435 -0.824 -23.238 1.00 96.31 255 VAL A CA 1
ATOM 2023 C C . VAL A 1 255 ? 11.980 -0.987 -22.813 1.00 96.31 255 VAL A C 1
ATOM 2025 O O . VAL A 1 255 ? 11.567 -2.029 -22.297 1.00 96.31 255 VAL A O 1
ATOM 2028 N N . MET A 1 256 ? 11.187 0.055 -23.040 1.00 93.94 256 MET A N 1
ATOM 2029 C CA . MET A 1 256 ? 9.793 0.135 -22.608 1.00 93.94 256 MET A CA 1
ATOM 2030 C C . MET A 1 256 ? 8.882 0.592 -23.741 1.00 93.94 256 MET A C 1
ATOM 2032 O O . MET A 1 256 ? 9.332 1.174 -24.723 1.00 93.94 256 MET A O 1
ATOM 2036 N N . GLN A 1 257 ? 7.579 0.376 -23.601 1.00 92.38 257 GLN A N 1
ATOM 2037 C CA . GLN A 1 257 ? 6.586 0.901 -24.528 1.00 92.38 257 GLN A CA 1
ATOM 2038 C C . GLN A 1 257 ? 6.614 2.432 -24.580 1.00 92.38 257 GLN A C 1
ATOM 2040 O O . GLN A 1 257 ? 6.537 3.120 -23.560 1.00 92.38 257 GLN A O 1
ATOM 2045 N N . ASN A 1 258 ? 6.637 2.972 -25.792 1.00 90.50 258 ASN A N 1
ATOM 2046 C CA . ASN A 1 258 ? 6.486 4.391 -26.050 1.00 90.50 258 ASN A CA 1
ATOM 2047 C C . ASN A 1 258 ? 5.020 4.819 -25.869 1.00 90.50 258 ASN A C 1
ATOM 2049 O O . ASN A 1 258 ? 4.139 4.452 -26.642 1.00 90.50 258 ASN A O 1
ATOM 2053 N N . LEU A 1 259 ? 4.752 5.669 -24.878 1.00 86.62 259 LEU A N 1
ATOM 2054 C CA . LEU A 1 259 ? 3.396 6.153 -24.563 1.00 86.62 259 LEU A CA 1
ATOM 2055 C C . LEU A 1 259 ? 2.845 7.192 -25.542 1.00 86.62 259 LEU A C 1
ATOM 2057 O O . LEU A 1 259 ? 1.697 7.623 -25.399 1.00 86.62 259 LEU A O 1
ATOM 2061 N N . ARG A 1 260 ? 3.668 7.637 -26.494 1.00 86.12 260 ARG A N 1
ATOM 2062 C CA . ARG A 1 260 ? 3.237 8.442 -27.641 1.00 86.12 260 ARG A CA 1
ATOM 2063 C C . ARG A 1 260 ? 2.966 7.590 -28.874 1.00 86.12 260 ARG A C 1
ATOM 2065 O O . ARG A 1 260 ? 2.524 8.140 -29.877 1.00 86.12 260 ARG A O 1
ATOM 2072 N N . ASP A 1 261 ? 3.222 6.283 -28.826 1.00 87.81 261 ASP A N 1
ATOM 2073 C CA . ASP A 1 261 ? 2.967 5.432 -29.977 1.00 87.81 261 ASP A CA 1
ATOM 2074 C C . ASP A 1 261 ? 1.493 5.520 -30.402 1.00 87.81 261 ASP A C 1
ATOM 2076 O O . ASP A 1 261 ? 0.580 5.380 -29.582 1.00 87.81 261 ASP A O 1
ATOM 2080 N N . LYS A 1 262 ? 1.273 5.793 -31.694 1.00 85.31 262 LYS A N 1
ATOM 2081 C CA . LYS A 1 262 ? -0.046 5.984 -32.325 1.00 85.31 262 LYS A CA 1
ATOM 2082 C C . LYS A 1 262 ? -0.925 7.060 -31.660 1.00 85.31 262 LYS A C 1
ATOM 2084 O O . LYS A 1 262 ? -2.139 7.053 -31.856 1.00 85.31 262 LYS A O 1
ATOM 2089 N N . CYS A 1 263 ? -0.347 7.976 -30.879 1.00 82.38 263 CYS A N 1
ATOM 2090 C CA . CYS A 1 263 ? -1.086 8.989 -30.126 1.00 82.38 263 CYS A CA 1
ATOM 2091 C C . CYS A 1 263 ? -0.468 10.384 -30.296 1.00 82.38 263 CYS A C 1
ATOM 2093 O O . CYS A 1 263 ? 0.739 10.568 -30.173 1.00 82.38 263 CYS A O 1
ATOM 2095 N N . GLU A 1 264 ? -1.303 11.410 -30.465 1.00 78.06 264 GLU A N 1
ATOM 2096 C CA . GLU A 1 264 ? -0.836 12.808 -30.519 1.00 78.06 264 GLU A CA 1
ATOM 2097 C C . GLU A 1 264 ? -0.346 13.321 -29.149 1.00 78.06 264 GLU A C 1
ATOM 2099 O O . GLU A 1 264 ? 0.501 14.215 -29.054 1.00 78.06 264 GLU A O 1
ATOM 2104 N N . LYS A 1 265 ? -0.872 12.746 -28.059 1.00 77.81 265 LYS A N 1
ATOM 2105 C CA . LYS A 1 265 ? -0.583 13.123 -26.667 1.00 77.81 265 LYS A CA 1
ATOM 2106 C C . LYS A 1 265 ? -0.192 11.894 -25.847 1.00 77.81 265 LYS A C 1
ATOM 2108 O O . LYS A 1 265 ? -0.630 10.785 -26.136 1.00 77.81 265 LYS A O 1
ATOM 2113 N N . LEU A 1 266 ? 0.621 12.107 -24.809 1.00 72.00 266 LEU A N 1
ATOM 2114 C CA . LEU A 1 266 ? 1.038 11.051 -23.882 1.00 72.00 266 LEU A CA 1
ATOM 2115 C C . LEU A 1 266 ? -0.176 10.417 -23.198 1.00 72.00 266 LEU A C 1
ATOM 2117 O O . LEU A 1 266 ? -0.978 11.117 -22.580 1.00 72.00 266 LEU A O 1
ATOM 2121 N N . ARG A 1 267 ? -0.263 9.087 -23.242 1.00 61.75 267 ARG A N 1
ATOM 2122 C CA . ARG A 1 267 ? -1.206 8.322 -22.422 1.00 61.75 267 ARG A CA 1
ATOM 2123 C C . ARG A 1 267 ? -0.541 7.967 -21.099 1.00 61.75 267 ARG A C 1
ATOM 2125 O O . ARG A 1 267 ? 0.136 6.952 -21.000 1.00 61.75 267 ARG A O 1
ATOM 2132 N N . MET A 1 268 ? -0.720 8.809 -20.087 1.00 63.84 268 MET A N 1
ATOM 2133 C CA . MET A 1 268 ? -0.244 8.516 -18.736 1.00 63.84 268 MET A CA 1
ATOM 2134 C C . MET A 1 268 ? -1.426 8.493 -17.774 1.00 63.84 268 MET A C 1
ATOM 2136 O O . MET A 1 268 ? -2.124 9.491 -17.616 1.00 63.84 268 MET A O 1
ATOM 2140 N N . VAL A 1 269 ? -1.633 7.348 -17.129 1.00 59.12 269 VAL A N 1
ATOM 2141 C CA . VAL A 1 269 ? -2.448 7.251 -15.919 1.00 59.12 269 VAL A CA 1
ATOM 2142 C C . VAL A 1 269 ? -1.472 6.972 -14.784 1.00 59.12 269 VAL A C 1
ATOM 2144 O O . VAL A 1 269 ? -0.964 5.863 -14.660 1.00 59.12 269 VAL A O 1
ATOM 2147 N N . ASP A 1 270 ? -1.163 7.999 -13.996 1.00 61.84 270 ASP A N 1
ATOM 2148 C CA . ASP A 1 270 ? -0.366 7.845 -12.778 1.00 61.84 270 ASP A CA 1
ATOM 2149 C C . ASP A 1 270 ? -1.282 7.319 -11.663 1.00 61.84 270 ASP A C 1
ATOM 2151 O O . ASP A 1 270 ? -2.046 8.073 -11.054 1.00 61.84 270 ASP A O 1
ATOM 2155 N N . ILE A 1 271 ? -1.267 6.001 -11.443 1.00 55.56 271 ILE A N 1
ATOM 2156 C CA . ILE A 1 271 ? -2.046 5.370 -10.375 1.00 55.56 271 ILE A CA 1
ATOM 2157 C C . ILE A 1 271 ? -1.242 5.457 -9.079 1.00 55.56 271 ILE A C 1
ATOM 2159 O O . ILE A 1 271 ? -0.365 4.641 -8.801 1.00 55.56 271 ILE A O 1
ATOM 2163 N N . LYS A 1 272 ? -1.588 6.434 -8.242 1.00 62.06 272 LYS A N 1
ATOM 2164 C CA . LYS A 1 272 ? -1.047 6.550 -6.885 1.00 62.06 272 LYS A CA 1
ATOM 2165 C C . LYS A 1 272 ? -1.881 5.701 -5.928 1.00 62.06 272 LYS A C 1
ATOM 2167 O O . LYS A 1 272 ? -3.047 6.004 -5.686 1.00 62.06 272 LYS A O 1
ATOM 2172 N N . ILE A 1 273 ? -1.295 4.644 -5.369 1.00 55.19 273 ILE A N 1
ATOM 2173 C CA . ILE A 1 273 ? -1.966 3.777 -4.390 1.00 55.19 273 ILE A CA 1
ATOM 2174 C C . ILE A 1 273 ? -1.473 4.132 -2.982 1.00 55.19 273 ILE A C 1
ATOM 2176 O O . ILE A 1 273 ? -0.301 3.949 -2.666 1.00 55.19 273 ILE A O 1
ATOM 2180 N N . GLY A 1 274 ? -2.381 4.619 -2.129 1.00 57.72 274 GLY A N 1
ATOM 2181 C CA . GLY A 1 274 ? -2.101 4.993 -0.737 1.00 57.72 274 GLY A CA 1
ATOM 2182 C C . GLY A 1 274 ? -1.968 6.504 -0.499 1.00 57.72 274 GLY A C 1
ATOM 2183 O O . GLY A 1 274 ? -2.119 7.314 -1.407 1.00 57.72 274 GLY A O 1
ATOM 2184 N N . GLN A 1 275 ? -1.718 6.899 0.758 1.00 44.66 275 GLN A N 1
ATOM 2185 C CA . GLN A 1 275 ? -1.518 8.310 1.148 1.00 44.66 275 GLN A CA 1
ATOM 2186 C C . GLN A 1 275 ? -0.098 8.829 0.860 1.00 44.66 275 GLN A C 1
ATOM 2188 O O . GLN A 1 275 ? 0.146 10.031 0.927 1.00 44.66 275 GLN A O 1
ATOM 2193 N N . GLN A 1 276 ? 0.837 7.932 0.543 1.00 47.34 276 GLN A N 1
ATOM 2194 C CA . GLN A 1 276 ? 2.193 8.250 0.108 1.00 47.34 276 GLN A CA 1
ATOM 2195 C C . GLN A 1 276 ? 2.368 7.724 -1.316 1.00 47.34 276 GLN A C 1
ATOM 2197 O O . GLN A 1 276 ? 1.953 6.611 -1.626 1.00 47.34 276 GLN A O 1
ATOM 2202 N N . THR A 1 277 ? 2.960 8.535 -2.191 1.00 45.28 277 THR A N 1
ATOM 2203 C CA . THR A 1 277 ? 3.319 8.088 -3.541 1.00 45.28 277 THR A CA 1
ATOM 2204 C C . THR A 1 277 ? 4.541 7.177 -3.403 1.00 45.28 277 THR A C 1
ATOM 2206 O O . THR A 1 277 ? 5.611 7.704 -3.144 1.00 45.28 277 THR A O 1
ATOM 2209 N N . ALA A 1 278 ? 4.351 5.856 -3.520 1.00 40.84 278 ALA A N 1
ATOM 2210 C CA . ALA A 1 278 ? 5.375 4.800 -3.592 1.00 40.84 278 ALA A CA 1
ATOM 2211 C C . ALA A 1 278 ? 6.425 4.744 -2.452 1.00 40.84 278 ALA A C 1
ATOM 2213 O O . ALA A 1 278 ? 7.260 5.627 -2.299 1.00 40.84 278 ALA A O 1
ATOM 2214 N N . ALA A 1 279 ? 6.456 3.644 -1.690 1.00 37.09 279 ALA A N 1
ATOM 2215 C CA . ALA A 1 279 ? 7.607 3.328 -0.840 1.00 37.09 279 ALA A CA 1
ATOM 2216 C C . ALA A 1 279 ? 7.837 1.815 -0.704 1.00 37.09 279 ALA A C 1
ATOM 2218 O O . ALA A 1 279 ? 7.297 1.172 0.189 1.00 37.09 279 ALA A O 1
ATOM 2219 N N . ALA A 1 280 ? 8.717 1.297 -1.560 1.00 36.50 280 ALA A N 1
ATOM 2220 C CA . ALA A 1 280 ? 9.933 0.605 -1.140 1.00 36.50 280 ALA A CA 1
ATOM 2221 C C . ALA A 1 280 ? 11.028 0.984 -2.158 1.00 36.50 280 ALA A C 1
ATOM 2223 O O . ALA A 1 280 ? 10.866 0.734 -3.344 1.00 36.50 280 ALA A O 1
ATOM 2224 N N . GLY A 1 281 ? 12.088 1.679 -1.732 1.00 43.62 281 GLY A N 1
ATOM 2225 C CA . GLY A 1 281 ? 13.262 1.974 -2.575 1.00 43.62 281 GLY A CA 1
ATOM 2226 C C . GLY A 1 281 ? 13.246 3.252 -3.431 1.00 43.62 281 GLY A C 1
ATOM 2227 O O . GLY A 1 281 ? 14.326 3.717 -3.778 1.00 43.62 281 GLY A O 1
ATOM 2228 N N . TRP A 1 282 ? 12.092 3.876 -3.704 1.00 40.41 282 TRP A N 1
ATOM 2229 C CA . TRP A 1 282 ? 12.036 5.121 -4.491 1.00 40.41 282 TRP A CA 1
ATOM 2230 C C . TRP A 1 282 ? 12.701 6.272 -3.716 1.00 40.41 282 TRP A C 1
ATOM 2232 O O . TRP A 1 282 ? 12.118 6.846 -2.790 1.00 40.41 282 TRP A O 1
ATOM 2242 N N . GLN A 1 283 ? 13.938 6.618 -4.076 1.00 43.75 283 GLN A N 1
ATOM 2243 C CA . GLN A 1 283 ? 14.594 7.817 -3.563 1.00 43.75 283 GLN A CA 1
ATOM 2244 C C . GLN A 1 283 ? 13.897 9.010 -4.210 1.00 43.75 283 GLN A C 1
ATOM 2246 O O . GLN A 1 283 ? 13.956 9.179 -5.426 1.00 43.75 283 GLN A O 1
ATOM 2251 N N . GLY A 1 284 ? 13.123 9.762 -3.421 1.00 43.59 284 GLY A N 1
ATOM 2252 C CA . GLY A 1 284 ? 12.313 10.875 -3.920 1.00 43.59 284 GLY A CA 1
ATOM 2253 C C . GLY A 1 284 ? 13.102 11.804 -4.847 1.00 43.59 284 GLY A C 1
ATOM 2254 O O . GLY A 1 284 ? 14.328 11.841 -4.790 1.00 43.59 284 GLY A O 1
ATOM 2255 N N . LYS A 1 285 ? 12.402 12.572 -5.695 1.00 42.00 285 LYS A N 1
ATOM 2256 C CA . LYS A 1 285 ? 13.043 13.558 -6.580 1.00 42.00 285 LYS A CA 1
ATOM 2257 C C . LYS A 1 285 ? 14.031 14.392 -5.755 1.00 42.00 285 LYS A C 1
ATOM 2259 O O . LYS A 1 285 ? 13.605 15.097 -4.838 1.00 42.00 285 LYS A O 1
ATOM 2264 N N . SER A 1 286 ? 15.327 14.246 -6.033 1.00 43.28 286 SER A N 1
ATOM 2265 C CA . SER A 1 286 ? 16.375 15.068 -5.433 1.00 43.28 286 SER A CA 1
ATOM 2266 C C . SER A 1 286 ? 15.994 16.536 -5.621 1.00 43.28 286 SER A C 1
ATOM 2268 O O . SER A 1 286 ? 15.527 16.903 -6.702 1.00 43.28 286 SER A O 1
ATOM 2270 N N . ARG A 1 287 ? 16.100 17.320 -4.542 1.00 32.69 287 ARG A N 1
ATOM 2271 C CA . ARG A 1 287 ? 15.770 18.751 -4.539 1.00 32.69 287 ARG A CA 1
ATOM 2272 C C . ARG A 1 287 ? 16.576 19.521 -5.571 1.00 32.69 287 ARG A C 1
ATOM 2274 O O . ARG A 1 287 ? 17.772 19.194 -5.720 1.00 32.69 287 ARG A O 1
#

Radius of gyration: 25.42 Å; chains: 1; bounding box: 56×47×71 Å

Organism: Alexandrium catenella (NCBI:txid2925)

InterPro domains:
  IPR000008 C2 domain [PS50004] (1-111)
  IPR035892 C2 domain superfamily [G3DSA:2.60.40.150] (2-138)
  IPR038286 Inositol polyphosphate kinase superfamily [G3DSA:3.30.470.160] (189-283)

Secondary structure (DSSP, 8-state):
-EEEEEESS---SSTT-----EEEEEEEE-TTS--EEEEEPPPP--SSSEEEEEEPPPP-----TT---EEEEEEEEPPTT-TTSPPEEEEEEEEEHHHHTTT----TTS--EEEEEEEEEEEEETTEEEEEEEEEEEEE---STTTT--S-PPPPBPPGGGB-S--EE-S--SSSS-EEE--B-GGG-SSS-TTSEEEEEGGG-HHHHHHHHHHHHHTTSS---SSHHHHTTSPPEEEEEEEEETTTEEEEEEEEE-TTTT-SS--------SSSS--SS------

pLDDT: mean 83.51, std 16.32, range [32.69, 98.69]